Protein AF-A0A6V7V1K2-F1 (afdb_monomer_lite)

Foldseek 3Di:
DWDDDPDDDDTDDDDDDCVVPDDADLQKDFDDDVDPPPVCLQQFALQQLQPDDPTHGMDGLLRVLSSVLSVLQCVLVVHPPDHLDPNVDNDDPVCLVVSLVSSLVSLVVSVVVVVDPVCVLVSQSSQLSNRNDSLSHAGPVLVVCQCVLVAWHAGPVRDIDGSDPVDDHHPHHRDRDGSDPDDPPPPPPPPPPPDDDDDDDDDDD

Sequence (205 aa):
MFVKDNGEGNEHLKLIDFGSSMLLQGGKTYRFKSLALDSDIGYRSPEHKMNTGIRGYMFTTRTDIWALGVILFKLVSNDDNVKLFDEEFIPSEGNKDILQQEIMEKVDEKEKELKNKKMEPLFNVIRLCLYFDPNDRPSAENLIAFMKNECTMKLPNGKQISFNPEIAPPKDECNVSRVTREPAVLKTRRLFIQSKSKLSPRTTI

Secondary structure (DSSP, 8-state):
-EE--SSSS-PEE-----TT----BTTEEEE--SS--GGGGGG--THHHHS-TTS-EEEEHHHHHHHHHHHHHHHHHT-TT--SS-TT----TTTHHHHHHHHHHHHHHHHHHHT-GGGHHHHHHHHHHT-SSTTTSPPHHHHHHHHTTSSBEE-TTS-EE-S-TTSPPPSSBP-------------------------------

Organism: Meloidogyne enterolobii (NCBI:txid390850)

Radius of gyration: 22.61 Å; chains: 1; bounding box: 51×38×88 Å

pLDDT: mean 76.96, std 19.23, range [35.97, 97.38]

InterPro domains:
  IPR000719 Protein kinase domain [PF00069] (10-144)
  IPR000719 Protein kinase domain [PS50011] (1-147)
  IPR011009 Protein kinase-like domain superfamily [SSF56112] (10-158)

Structure (mmCIF, N/CA/C/O backbone):
data_AF-A0A6V7V1K2-F1
#
_entry.id   AF-A0A6V7V1K2-F1
#
loop_
_atom_site.group_PDB
_atom_site.id
_atom_site.type_symbol
_atom_site.label_atom_id
_atom_site.label_alt_id
_atom_site.label_comp_id
_atom_site.label_asym_id
_atom_site.label_entity_id
_atom_site.label_seq_id
_atom_site.pdbx_PDB_ins_code
_atom_site.Cartn_x
_atom_site.Cartn_y
_atom_site.Cartn_z
_atom_site.occupancy
_atom_site.B_iso_or_equiv
_atom_site.auth_seq_id
_atom_site.auth_comp_id
_atom_site.auth_asym_id
_atom_site.auth_atom_id
_atom_site.pdbx_PDB_model_num
ATOM 1 N N . MET A 1 1 ? -9.370 11.854 -12.367 1.00 45.62 1 MET A N 1
ATOM 2 C CA . MET A 1 1 ? -10.558 12.645 -12.760 1.00 45.62 1 MET A CA 1
ATOM 3 C C . MET A 1 1 ? -11.757 12.040 -12.054 1.00 45.62 1 MET A C 1
ATOM 5 O O . MET A 1 1 ? -12.052 10.875 -12.286 1.00 45.62 1 MET A O 1
ATOM 9 N N . PHE A 1 2 ? -12.385 12.786 -11.148 1.00 52.09 2 PHE A N 1
ATOM 10 C CA . PHE A 1 2 ? -13.647 12.372 -10.535 1.00 52.09 2 PHE A CA 1
ATOM 11 C C . PHE A 1 2 ? -14.754 12.581 -11.564 1.00 52.09 2 PHE A C 1
ATOM 13 O O . PHE A 1 2 ? -14.870 13.674 -12.120 1.00 52.09 2 PHE A O 1
ATOM 20 N N . VAL A 1 3 ? -15.530 11.541 -11.860 1.00 50.25 3 VAL A N 1
ATOM 21 C CA . VAL A 1 3 ? -16.739 11.709 -12.669 1.00 50.25 3 VAL A CA 1
ATOM 22 C C . VAL A 1 3 ? -17.877 11.915 -11.690 1.00 50.25 3 VAL A C 1
ATOM 24 O O . VAL A 1 3 ? -18.309 10.973 -11.030 1.00 50.25 3 VAL A O 1
ATOM 27 N N . LYS A 1 4 ? -18.312 13.167 -11.564 1.00 47.12 4 LYS A N 1
ATOM 28 C CA . LYS A 1 4 ? -19.514 13.503 -10.813 1.00 47.12 4 LYS A CA 1
ATOM 29 C C . LYS A 1 4 ? -20.715 13.098 -11.659 1.00 47.12 4 LYS A C 1
ATOM 31 O O . LYS A 1 4 ? -20.870 13.612 -12.766 1.00 47.12 4 LYS A O 1
ATOM 36 N N . ASP A 1 5 ? -21.505 12.151 -11.169 1.00 57.69 5 ASP A N 1
ATOM 37 C CA . ASP A 1 5 ? -22.779 11.817 -11.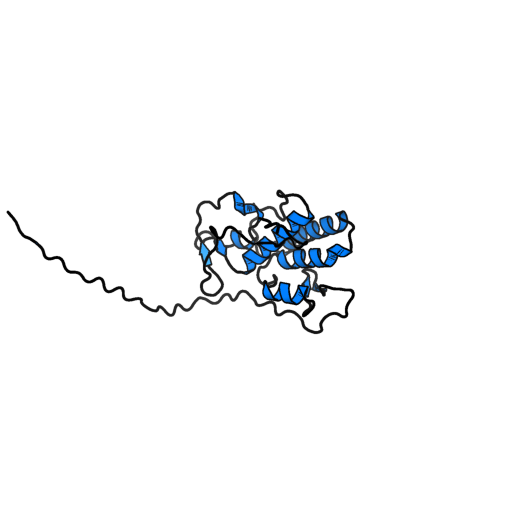797 1.00 57.69 5 ASP A CA 1
ATOM 38 C C . ASP A 1 5 ? -23.834 12.850 -11.369 1.00 57.69 5 ASP A C 1
ATOM 40 O O . ASP A 1 5 ? -23.859 13.291 -10.217 1.00 57.69 5 ASP A O 1
ATOM 44 N N . ASN A 1 6 ? -24.670 13.298 -12.305 1.00 56.03 6 ASN A N 1
ATOM 45 C CA . ASN A 1 6 ? -25.590 14.429 -12.107 1.00 56.03 6 ASN A CA 1
ATOM 46 C C . ASN A 1 6 ? -26.955 14.010 -11.521 1.00 56.03 6 ASN A C 1
ATOM 48 O O . ASN A 1 6 ? -27.948 14.715 -11.690 1.00 56.03 6 ASN A O 1
ATOM 52 N N . GLY A 1 7 ? -27.014 12.891 -10.801 1.00 54.69 7 GLY A N 1
ATOM 53 C CA . GLY A 1 7 ? -28.210 12.422 -10.106 1.00 54.69 7 GLY A CA 1
ATOM 54 C C . GLY A 1 7 ? -27.835 11.420 -9.017 1.00 54.69 7 GLY A C 1
ATOM 55 O O . GLY A 1 7 ? -27.086 10.492 -9.279 1.00 54.69 7 GLY A O 1
ATOM 56 N N . GLU A 1 8 ? -28.317 11.658 -7.796 1.00 55.81 8 GLU A N 1
ATOM 57 C CA . GLU A 1 8 ? -28.190 10.785 -6.614 1.00 55.81 8 GLU A CA 1
ATOM 58 C C . GLU A 1 8 ? -26.779 10.230 -6.307 1.00 55.81 8 GLU A C 1
ATOM 60 O O . GLU A 1 8 ? -26.463 9.059 -6.484 1.00 55.81 8 GLU A O 1
ATOM 65 N N . GLY A 1 9 ? -25.943 11.084 -5.709 1.00 54.59 9 GLY A N 1
ATOM 66 C CA . GLY A 1 9 ? -25.203 10.722 -4.491 1.00 54.59 9 GLY A CA 1
ATOM 67 C C . GLY A 1 9 ? -24.065 9.696 -4.544 1.00 54.59 9 GLY A C 1
ATOM 68 O O . GLY A 1 9 ? -23.552 9.387 -3.475 1.00 54.59 9 GLY A O 1
ATOM 69 N N . ASN A 1 10 ? -23.624 9.199 -5.703 1.00 58.03 10 ASN A N 1
ATOM 70 C CA . ASN A 1 10 ? -22.474 8.288 -5.771 1.00 58.03 10 ASN A CA 1
ATOM 71 C C . ASN A 1 10 ? -21.353 8.849 -6.654 1.00 58.03 10 ASN A C 1
ATOM 73 O O . ASN A 1 10 ? -21.399 8.804 -7.883 1.00 58.03 10 ASN A O 1
ATOM 77 N N . GLU A 1 11 ? -20.308 9.377 -6.017 1.00 71.44 11 GLU A N 1
ATOM 78 C CA . GLU A 1 11 ? -19.085 9.778 -6.708 1.00 71.44 11 GLU A CA 1
ATOM 79 C C . GLU A 1 11 ? -18.276 8.531 -7.083 1.00 71.44 11 GLU A C 1
ATOM 81 O O . GLU A 1 11 ? -17.811 7.779 -6.225 1.00 71.44 11 GLU A O 1
ATOM 86 N N . HIS A 1 12 ? -18.096 8.301 -8.385 1.00 79.69 12 HIS A N 1
ATOM 87 C CA . HIS A 1 12 ? -17.337 7.161 -8.887 1.00 79.69 12 HIS A CA 1
ATOM 88 C C . HIS A 1 12 ? -15.904 7.566 -9.247 1.00 79.69 12 HIS A C 1
ATOM 90 O O . HIS A 1 12 ? -15.660 8.401 -10.126 1.00 79.69 12 HIS A O 1
ATOM 96 N N . LEU A 1 13 ? -14.939 6.908 -8.604 1.00 84.44 13 LEU A N 1
ATOM 97 C CA . LEU A 1 13 ? -13.528 7.001 -8.962 1.00 84.44 13 LEU A CA 1
ATOM 98 C C . LEU A 1 13 ? -13.252 6.213 -10.246 1.00 84.44 13 LEU A C 1
ATOM 100 O O . LEU A 1 13 ? -13.560 5.025 -10.340 1.00 84.44 13 LEU A O 1
ATOM 104 N N . LYS A 1 14 ? -12.638 6.873 -11.233 1.00 86.00 14 LYS A N 1
ATOM 105 C CA . LYS A 1 14 ? -12.168 6.242 -12.472 1.00 86.00 14 LYS A CA 1
ATOM 106 C C . LYS A 1 14 ? -10.677 6.499 -12.645 1.00 86.00 14 LYS A C 1
ATOM 108 O O . LYS A 1 14 ? -10.238 7.652 -12.633 1.00 86.00 14 LYS A O 1
ATOM 113 N N . LEU A 1 15 ? -9.915 5.423 -12.828 1.00 88.50 15 LEU A N 1
ATOM 114 C CA . LEU A 1 15 ? -8.516 5.519 -13.226 1.00 88.50 15 LEU A CA 1
ATOM 115 C C . LEU A 1 15 ? -8.454 5.946 -14.696 1.00 88.50 15 LEU A C 1
ATOM 117 O O . LEU A 1 15 ? -9.156 5.392 -15.544 1.00 88.50 15 LEU A O 1
ATOM 121 N N . ILE A 1 16 ? -7.645 6.960 -14.974 1.00 86.88 16 ILE A N 1
ATOM 122 C CA . ILE A 1 16 ? -7.444 7.526 -16.308 1.00 86.88 16 ILE A CA 1
ATOM 123 C C . ILE A 1 16 ? -5.943 7.626 -16.588 1.00 86.88 16 ILE A C 1
ATOM 125 O O . ILE A 1 16 ? -5.145 7.448 -15.674 1.00 86.88 16 ILE A O 1
ATOM 129 N N . ASP A 1 17 ? -5.593 7.953 -17.831 1.00 84.38 17 ASP A N 1
ATOM 130 C CA . ASP A 1 17 ? -4.216 8.079 -18.323 1.00 84.38 17 ASP A CA 1
ATOM 131 C C . ASP A 1 17 ? -3.412 6.767 -18.317 1.00 84.38 17 ASP A C 1
ATOM 133 O O . ASP A 1 17 ? -2.617 6.460 -17.433 1.00 84.38 17 ASP A O 1
ATOM 137 N N . PHE A 1 18 ? -3.605 5.994 -19.384 1.00 86.06 18 PHE A N 1
ATOM 138 C CA . PHE A 1 18 ? -2.859 4.765 -19.647 1.00 86.06 18 PHE A CA 1
ATOM 139 C C . PHE A 1 18 ? -1.620 5.008 -20.533 1.00 86.06 18 PHE A C 1
ATOM 141 O O . PHE A 1 18 ? -1.048 4.055 -21.064 1.00 86.06 18 PHE A O 1
ATOM 148 N N . GLY A 1 19 ? -1.180 6.263 -20.718 1.00 84.56 19 GLY A N 1
ATOM 149 C CA . GLY A 1 19 ? -0.047 6.606 -21.593 1.00 84.56 19 GLY A CA 1
ATOM 150 C C . GLY A 1 19 ? 1.292 6.011 -21.138 1.00 84.56 19 GLY A C 1
ATOM 151 O O . GLY A 1 19 ? 2.187 5.763 -21.953 1.00 84.56 19 GLY A O 1
ATOM 152 N N . SER A 1 20 ? 1.410 5.720 -19.840 1.00 79.31 20 SER A N 1
ATOM 153 C CA . SER A 1 20 ? 2.570 5.057 -19.230 1.00 79.31 20 SER A CA 1
ATOM 154 C C . SER A 1 20 ? 2.368 3.556 -18.978 1.00 79.31 20 SER A C 1
ATOM 156 O O . SER A 1 20 ? 3.315 2.889 -18.556 1.00 79.31 20 SER A O 1
ATOM 158 N N . SER A 1 21 ? 1.185 2.997 -19.254 1.00 85.69 21 SER A N 1
ATOM 159 C CA . SER A 1 21 ? 0.889 1.580 -19.019 1.00 85.69 21 SER A CA 1
ATOM 160 C C . SER A 1 21 ? 1.721 0.656 -19.909 1.00 85.69 21 SER A C 1
ATOM 162 O O . SER A 1 21 ? 2.142 1.013 -21.012 1.00 85.69 21 SER A O 1
ATOM 164 N N . MET A 1 22 ? 1.977 -0.561 -19.425 1.00 82.81 22 MET A N 1
ATOM 165 C CA . MET A 1 22 ? 2.800 -1.544 -20.128 1.00 82.81 22 MET A CA 1
ATOM 166 C C . MET A 1 22 ? 2.234 -2.950 -20.007 1.00 82.81 22 MET A C 1
ATOM 168 O O . MET A 1 22 ? 1.691 -3.331 -18.974 1.00 82.81 22 MET A O 1
ATOM 172 N N . LEU A 1 23 ? 2.436 -3.750 -21.054 1.00 87.12 23 LEU A N 1
ATOM 173 C CA . LEU A 1 23 ? 2.161 -5.178 -21.000 1.00 87.12 23 LEU A CA 1
ATOM 174 C C . LEU A 1 23 ? 3.282 -5.893 -20.233 1.00 87.12 23 LEU A C 1
ATOM 176 O O . LEU A 1 23 ? 4.464 -5.744 -20.558 1.00 87.12 23 LEU A O 1
ATOM 180 N N . LEU A 1 24 ? 2.909 -6.687 -19.230 1.00 86.00 24 LEU A N 1
ATOM 181 C CA . LEU A 1 24 ? 3.841 -7.537 -18.492 1.00 86.00 24 LEU A CA 1
ATOM 182 C C . LEU A 1 24 ? 4.042 -8.864 -19.233 1.00 86.00 24 LEU A C 1
ATOM 184 O O . LEU A 1 24 ? 3.074 -9.524 -19.606 1.00 86.00 24 LEU A O 1
ATOM 188 N N . GLN A 1 25 ? 5.294 -9.296 -19.395 1.00 81.25 25 GLN A N 1
ATOM 189 C CA . GLN A 1 25 ? 5.624 -10.600 -19.967 1.00 81.25 25 GLN A CA 1
ATOM 190 C C . GLN A 1 25 ? 6.159 -11.514 -18.860 1.00 81.25 25 GLN A C 1
ATOM 192 O O . GLN A 1 25 ? 7.249 -11.305 -18.336 1.00 81.25 25 GLN A O 1
ATOM 197 N N . GLY A 1 26 ? 5.379 -12.527 -18.472 1.00 80.00 26 GLY A N 1
ATOM 198 C CA . GLY A 1 26 ? 5.746 -13.404 -17.351 1.00 80.00 26 GLY A CA 1
ATOM 199 C C . GLY A 1 26 ? 5.763 -12.677 -15.999 1.00 80.00 26 GLY A C 1
ATOM 200 O O . GLY A 1 26 ? 6.650 -12.911 -15.184 1.00 80.00 26 GLY A O 1
ATOM 201 N N . GLY A 1 27 ? 4.822 -11.750 -15.785 1.00 82.06 27 GLY A N 1
ATOM 202 C CA . GLY A 1 27 ? 4.641 -11.037 -14.511 1.00 82.06 27 GLY A CA 1
ATOM 203 C C . GLY A 1 27 ? 5.546 -9.819 -14.291 1.00 82.06 27 GLY A C 1
ATOM 204 O O . GLY A 1 27 ? 5.410 -9.143 -13.273 1.00 82.06 27 GLY A O 1
ATOM 205 N N . LYS A 1 28 ? 6.441 -9.500 -15.233 1.00 82.56 28 LYS A N 1
ATOM 206 C CA . LYS A 1 28 ? 7.319 -8.322 -15.171 1.00 82.56 28 LYS A CA 1
ATOM 207 C C . LYS A 1 28 ? 7.629 -7.763 -16.556 1.00 82.56 28 LYS A C 1
ATOM 209 O O . LYS A 1 28 ? 7.482 -8.451 -17.562 1.00 82.56 28 LYS A O 1
ATOM 214 N N . THR A 1 29 ? 8.077 -6.517 -16.615 1.00 82.56 29 THR A N 1
ATOM 215 C CA . THR A 1 29 ? 8.649 -5.915 -17.826 1.00 82.56 29 THR A CA 1
ATOM 216 C C . THR A 1 29 ? 9.715 -4.891 -17.446 1.00 82.56 29 THR A C 1
ATOM 218 O O . THR A 1 29 ? 9.736 -4.412 -16.312 1.00 82.56 29 THR A O 1
ATOM 221 N N . TYR A 1 30 ? 10.615 -4.576 -18.374 1.00 78.94 30 TYR A N 1
ATOM 222 C CA . TYR A 1 30 ? 11.719 -3.647 -18.145 1.00 78.94 30 TYR A CA 1
ATOM 223 C C . TYR A 1 30 ? 11.678 -2.500 -19.150 1.00 78.94 30 TYR A C 1
ATOM 225 O O . TYR A 1 30 ? 11.422 -2.722 -20.334 1.00 78.94 30 TYR A O 1
ATOM 233 N N . ARG A 1 31 ? 11.969 -1.275 -18.698 1.00 73.19 31 ARG A N 1
ATOM 234 C CA . ARG A 1 31 ? 12.077 -0.104 -19.579 1.00 73.19 31 ARG A CA 1
ATOM 235 C C . ARG A 1 31 ? 13.351 0.683 -19.285 1.00 73.19 31 ARG A C 1
ATOM 237 O O . ARG A 1 31 ? 13.568 1.147 -18.168 1.00 73.19 31 ARG A O 1
ATOM 244 N N . PHE A 1 32 ? 14.147 0.916 -20.324 1.00 63.78 32 PHE A N 1
ATOM 245 C CA . PHE A 1 32 ? 15.195 1.934 -20.322 1.00 63.78 32 PHE A CA 1
ATOM 246 C C . PHE A 1 32 ? 14.554 3.252 -20.750 1.00 63.78 32 PHE A C 1
ATOM 248 O O . PHE A 1 32 ? 14.329 3.479 -21.935 1.00 63.78 32 PHE A O 1
ATOM 255 N N . LYS A 1 33 ? 14.176 4.107 -19.802 1.00 57.59 33 LYS A N 1
ATOM 256 C CA . LYS A 1 33 ? 13.781 5.486 -20.115 1.00 57.59 33 LYS A CA 1
ATOM 257 C C . LYS A 1 33 ? 14.930 6.371 -19.634 1.00 57.59 33 LYS A C 1
ATOM 259 O O . LYS A 1 33 ? 15.196 6.385 -18.438 1.00 57.59 33 LYS A O 1
ATOM 264 N N . SER A 1 34 ? 15.648 7.021 -20.559 1.00 47.50 34 SER A N 1
ATOM 265 C CA . SER A 1 34 ? 16.865 7.795 -20.243 1.00 47.50 34 SER A CA 1
ATOM 266 C C . SER A 1 34 ? 16.589 9.027 -19.384 1.00 47.50 34 SER A C 1
ATOM 268 O O . SER A 1 34 ? 17.468 9.470 -18.664 1.00 47.50 34 SER A O 1
ATOM 270 N N . LEU A 1 35 ? 15.366 9.538 -19.399 1.00 46.50 35 LEU A N 1
ATOM 271 C CA . LEU A 1 35 ? 14.840 10.424 -18.380 1.00 46.50 35 LEU A CA 1
ATOM 272 C C . LEU A 1 35 ? 13.442 9.907 -18.062 1.00 46.50 35 LEU A C 1
ATOM 274 O O . LEU A 1 35 ? 12.511 9.979 -18.869 1.00 46.50 35 LEU A O 1
ATOM 278 N N . ALA A 1 36 ? 13.307 9.321 -16.882 1.00 48.50 36 ALA A N 1
ATOM 279 C CA . ALA A 1 36 ? 12.075 9.436 -16.134 1.00 48.50 36 ALA A CA 1
ATOM 280 C C . ALA A 1 36 ? 11.612 10.899 -16.225 1.00 48.50 36 ALA A C 1
ATOM 282 O O . ALA A 1 36 ? 12.301 11.774 -15.722 1.00 48.50 36 ALA A O 1
ATOM 283 N N . LEU A 1 37 ? 10.496 11.170 -16.902 1.00 49.81 37 LEU A N 1
ATOM 284 C CA . LEU A 1 37 ? 9.867 12.484 -16.798 1.00 49.81 37 LEU A CA 1
ATOM 285 C C . LEU A 1 37 ? 9.627 12.744 -15.302 1.00 49.81 37 LEU A C 1
ATOM 287 O O . LEU A 1 37 ? 9.194 11.833 -14.582 1.00 49.81 37 LEU A O 1
ATOM 291 N N . ASP A 1 38 ? 9.970 13.948 -14.850 1.00 51.47 38 ASP A N 1
ATOM 292 C CA . ASP A 1 38 ? 9.960 14.358 -13.441 1.00 51.47 38 ASP A CA 1
ATOM 293 C C . ASP A 1 38 ? 8.587 14.199 -12.760 1.00 51.47 38 ASP A C 1
ATOM 295 O O . ASP A 1 38 ? 8.495 14.147 -11.537 1.00 51.47 38 ASP A O 1
ATOM 299 N N . SER A 1 39 ? 7.516 14.042 -13.547 1.00 53.84 39 SER A N 1
ATOM 300 C CA . SER A 1 39 ? 6.122 14.003 -13.094 1.00 53.84 39 SER A CA 1
ATOM 301 C C . SER A 1 39 ? 5.756 12.818 -12.197 1.00 53.84 39 SER A C 1
ATOM 303 O O . SER A 1 39 ? 4.900 12.960 -11.328 1.00 53.84 39 SER A O 1
ATOM 305 N N . ASP A 1 40 ? 6.391 11.657 -12.379 1.00 61.34 40 ASP A N 1
ATOM 306 C CA . ASP A 1 40 ? 5.961 10.417 -11.704 1.00 61.34 40 ASP A CA 1
ATOM 307 C C . ASP A 1 40 ? 6.900 10.013 -10.566 1.00 61.34 40 ASP A C 1
ATOM 309 O O . ASP A 1 40 ? 6.713 8.964 -9.950 1.00 61.34 40 ASP A O 1
ATOM 313 N N . ILE A 1 41 ? 7.950 10.803 -10.328 1.00 65.12 41 ILE A N 1
ATOM 314 C CA . ILE A 1 41 ? 9.043 10.468 -9.414 1.00 65.12 41 ILE A CA 1
ATOM 315 C C . ILE A 1 41 ? 8.499 10.086 -8.023 1.00 65.12 41 ILE A C 1
ATOM 317 O O . ILE A 1 41 ? 8.789 8.988 -7.549 1.00 65.12 41 ILE A O 1
ATOM 321 N N . GLY A 1 42 ? 7.587 10.896 -7.478 1.00 79.12 42 GLY A N 1
ATOM 322 C CA . GLY A 1 42 ? 7.025 10.699 -6.140 1.00 79.12 42 GLY A CA 1
ATOM 323 C C . GLY A 1 42 ? 6.096 9.494 -5.966 1.00 79.12 42 GLY A C 1
ATOM 324 O O . GLY A 1 42 ? 5.685 9.233 -4.842 1.00 79.12 42 GLY A O 1
ATOM 325 N N . TYR A 1 43 ? 5.743 8.764 -7.031 1.00 86.38 43 TYR A N 1
ATOM 326 C CA . TYR A 1 43 ? 4.868 7.579 -6.968 1.00 86.38 43 TYR A CA 1
ATOM 327 C C . TYR A 1 43 ? 5.618 6.262 -7.184 1.00 86.38 43 TYR A C 1
ATOM 329 O O . TYR A 1 43 ? 5.018 5.187 -7.131 1.00 86.38 43 TYR A O 1
ATOM 337 N N . ARG A 1 44 ? 6.927 6.315 -7.457 1.00 83.94 44 ARG A N 1
ATOM 338 C CA . ARG A 1 44 ? 7.706 5.121 -7.793 1.00 83.94 44 ARG A CA 1
ATOM 339 C C . ARG A 1 44 ? 8.075 4.326 -6.556 1.00 83.94 44 ARG A C 1
ATOM 341 O O . ARG A 1 44 ? 8.496 4.869 -5.540 1.00 83.94 44 ARG A O 1
ATOM 348 N N . SER A 1 45 ? 7.976 3.011 -6.697 1.00 87.81 45 SER A N 1
ATOM 349 C CA . SER A 1 45 ? 8.424 2.075 -5.677 1.00 87.81 45 SER A CA 1
ATOM 350 C C . SER A 1 45 ? 9.956 2.013 -5.553 1.00 87.81 45 SER A C 1
ATOM 352 O O . SER A 1 45 ? 10.654 2.246 -6.549 1.00 87.81 45 SER A O 1
ATOM 354 N N . PRO A 1 46 ? 10.500 1.669 -4.370 1.00 85.06 46 PRO A N 1
ATOM 355 C CA . PRO A 1 46 ? 11.944 1.665 -4.117 1.00 85.06 46 PRO A CA 1
ATOM 356 C C . PRO A 1 46 ? 12.751 0.736 -5.037 1.00 85.06 46 PRO A C 1
ATOM 358 O O . PRO A 1 46 ? 13.865 1.064 -5.452 1.00 85.06 46 PRO A O 1
ATOM 361 N N . GLU A 1 47 ? 12.189 -0.410 -5.429 1.00 80.25 47 GLU A N 1
ATOM 362 C CA . GLU A 1 47 ? 12.854 -1.387 -6.296 1.00 80.25 47 GLU A CA 1
ATOM 363 C C . GLU A 1 47 ? 13.078 -0.892 -7.733 1.00 80.25 47 GLU A C 1
ATOM 365 O O . GLU A 1 47 ? 13.909 -1.455 -8.450 1.00 80.25 47 GLU A O 1
ATOM 370 N N . HIS A 1 48 ? 12.408 0.189 -8.154 1.00 74.06 48 HIS A N 1
ATOM 371 C CA . HIS A 1 48 ? 12.709 0.834 -9.429 1.00 74.06 48 HIS A CA 1
ATOM 372 C C . HIS A 1 48 ? 14.163 1.321 -9.483 1.00 74.06 48 HIS A C 1
ATOM 374 O O . HIS A 1 48 ? 14.790 1.217 -10.534 1.00 74.06 48 HIS A O 1
ATOM 380 N N . LYS A 1 49 ? 14.736 1.804 -8.372 1.00 63.06 49 LYS A N 1
ATOM 381 C CA . LYS A 1 49 ? 16.129 2.290 -8.348 1.00 63.06 49 LYS A CA 1
ATOM 382 C C . LYS A 1 49 ? 17.157 1.166 -8.205 1.00 63.06 49 LYS A C 1
ATOM 384 O O . LYS A 1 49 ? 18.296 1.327 -8.629 1.00 63.06 49 LYS A O 1
ATOM 389 N N . MET A 1 50 ? 16.750 0.015 -7.667 1.00 57.41 50 MET A N 1
ATOM 390 C CA . MET A 1 50 ? 17.647 -1.119 -7.416 1.00 57.41 50 MET A CA 1
ATOM 391 C C . MET A 1 50 ? 18.121 -1.841 -8.686 1.00 57.41 50 MET A C 1
ATOM 393 O O . MET A 1 50 ? 19.135 -2.537 -8.641 1.00 57.41 50 MET A O 1
ATOM 397 N N . ASN A 1 51 ? 17.421 -1.714 -9.822 1.00 52.97 51 ASN A N 1
ATOM 398 C CA . ASN A 1 51 ? 17.810 -2.411 -11.054 1.00 52.97 51 ASN A CA 1
ATOM 399 C C . ASN A 1 51 ? 18.778 -1.574 -11.903 1.00 52.97 51 ASN A C 1
ATOM 401 O O . ASN A 1 51 ? 18.432 -0.873 -12.852 1.00 52.97 51 ASN A O 1
ATOM 405 N N . THR A 1 52 ? 20.024 -1.680 -11.465 1.00 47.69 52 THR A N 1
ATOM 406 C CA . THR A 1 52 ? 21.287 -1.238 -12.045 1.00 47.69 52 THR A CA 1
ATOM 407 C C . THR A 1 52 ? 21.353 -1.258 -13.580 1.00 47.69 52 THR A C 1
ATOM 409 O O . THR A 1 52 ? 21.110 -2.280 -14.218 1.00 47.69 52 THR A O 1
ATOM 412 N N . GLY A 1 53 ? 21.737 -0.108 -14.154 1.00 52.19 53 GLY A N 1
ATOM 413 C CA . GLY A 1 53 ? 22.564 0.145 -15.356 1.00 52.19 53 GLY A CA 1
ATOM 414 C C . GLY A 1 53 ? 22.375 -0.631 -16.673 1.00 52.19 53 GLY A C 1
ATOM 415 O O . GLY A 1 53 ? 22.507 -0.037 -17.735 1.00 52.19 53 GLY A O 1
ATOM 416 N N . ILE A 1 54 ? 22.095 -1.935 -16.646 1.00 50.84 54 ILE A N 1
ATOM 417 C CA . ILE A 1 54 ? 22.122 -2.842 -17.804 1.00 50.84 54 ILE A CA 1
ATOM 418 C C . ILE A 1 54 ? 20.733 -3.401 -18.137 1.00 50.84 54 ILE A C 1
ATOM 420 O O . ILE A 1 54 ? 20.558 -3.926 -19.229 1.00 50.84 54 ILE A O 1
ATOM 424 N N . ARG A 1 55 ? 19.731 -3.312 -17.243 1.00 55.12 55 ARG A N 1
ATOM 425 C CA . ARG A 1 55 ? 18.368 -3.847 -17.488 1.00 55.12 55 ARG A CA 1
ATOM 426 C C . ARG A 1 55 ? 17.246 -2.807 -17.482 1.00 55.12 55 ARG A C 1
ATOM 428 O O . ARG A 1 55 ? 16.159 -3.117 -17.958 1.00 55.12 55 ARG A O 1
ATOM 435 N N . GLY A 1 56 ? 17.503 -1.587 -17.010 1.00 66.81 5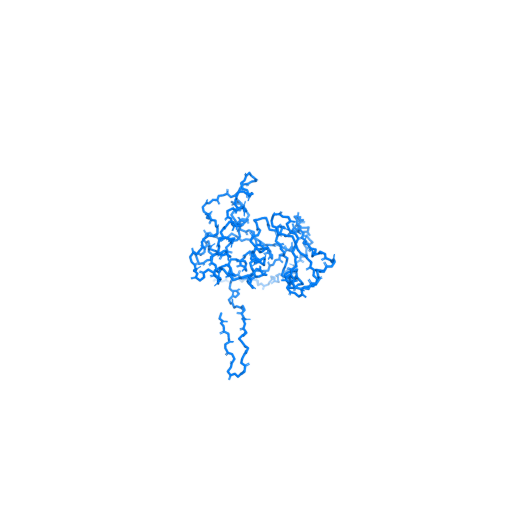6 GLY A N 1
ATOM 436 C CA . GLY A 1 56 ? 16.480 -0.548 -16.878 1.00 66.81 56 GLY A CA 1
ATOM 437 C C . GLY A 1 56 ? 15.514 -0.812 -15.718 1.00 66.81 56 GLY A C 1
ATOM 438 O O . GLY A 1 56 ? 15.662 -1.772 -14.964 1.00 66.81 56 GLY A O 1
ATOM 439 N N . TYR A 1 57 ? 14.507 0.046 -15.579 1.00 73.31 57 TYR A N 1
ATOM 440 C CA . TYR A 1 57 ? 13.531 0.003 -14.489 1.00 73.31 57 TYR A CA 1
ATOM 441 C C . TYR A 1 57 ? 12.630 -1.235 -14.593 1.00 73.31 57 TYR A C 1
ATOM 443 O O . TYR A 1 57 ? 12.076 -1.494 -15.664 1.00 73.31 57 TYR A O 1
ATOM 451 N N . MET A 1 58 ? 12.474 -1.987 -13.495 1.00 78.62 58 MET A N 1
ATOM 452 C CA . MET A 1 58 ? 11.608 -3.172 -13.429 1.00 78.62 58 MET A CA 1
ATOM 453 C C . MET A 1 58 ? 10.200 -2.793 -12.978 1.00 78.62 58 MET A C 1
ATOM 455 O O . MET A 1 58 ? 10.027 -2.294 -11.873 1.00 78.62 58 MET A O 1
ATOM 459 N N . PHE A 1 59 ? 9.205 -3.124 -13.794 1.00 83.56 59 PHE A N 1
ATOM 460 C CA . PHE A 1 59 ? 7.794 -2.905 -13.496 1.00 83.56 59 PHE A CA 1
ATOM 461 C C . PHE A 1 59 ? 7.082 -4.239 -13.292 1.00 83.56 59 PHE A C 1
ATOM 463 O O . PHE A 1 59 ? 7.327 -5.209 -14.019 1.00 83.56 59 PHE A O 1
ATOM 470 N N . THR A 1 60 ? 6.199 -4.285 -12.298 1.00 89.50 60 THR A N 1
ATOM 471 C CA . THR A 1 60 ? 5.383 -5.454 -11.939 1.00 89.50 60 THR A CA 1
ATOM 472 C C . THR A 1 60 ? 4.034 -4.973 -11.418 1.00 89.50 60 THR A C 1
ATOM 474 O O . THR A 1 60 ? 3.880 -3.803 -11.105 1.00 89.50 60 THR A O 1
ATOM 477 N N . THR A 1 61 ? 3.069 -5.860 -11.199 1.00 92.06 61 THR A N 1
ATOM 478 C CA . THR A 1 61 ? 1.823 -5.454 -10.521 1.00 92.06 61 THR A CA 1
ATOM 479 C C . THR A 1 61 ? 2.066 -4.897 -9.108 1.00 92.06 61 THR A C 1
ATOM 481 O O . THR A 1 61 ? 1.269 -4.114 -8.605 1.00 92.06 61 THR A O 1
ATOM 484 N N . ARG A 1 62 ? 3.194 -5.235 -8.462 1.00 92.88 62 ARG A N 1
ATOM 485 C CA . ARG A 1 62 ? 3.567 -4.729 -7.127 1.00 92.88 62 ARG A CA 1
ATOM 486 C C . ARG A 1 62 ? 4.039 -3.279 -7.137 1.00 92.88 62 ARG A C 1
ATOM 488 O O . ARG A 1 62 ? 3.984 -2.629 -6.093 1.00 92.88 62 ARG A O 1
ATOM 495 N N . THR A 1 63 ? 4.496 -2.771 -8.284 1.00 90.62 63 THR A N 1
ATOM 496 C CA . THR A 1 63 ? 4.840 -1.349 -8.417 1.00 90.62 63 THR A CA 1
ATOM 497 C C . THR A 1 63 ? 3.581 -0.484 -8.410 1.00 90.62 63 THR A C 1
ATOM 499 O O . THR A 1 63 ? 3.595 0.600 -7.835 1.00 90.62 63 THR A O 1
ATOM 502 N N . ASP A 1 64 ? 2.473 -0.996 -8.955 1.00 92.88 64 ASP A N 1
ATOM 503 C CA . ASP A 1 64 ? 1.178 -0.303 -8.951 1.00 92.88 64 ASP A CA 1
ATOM 504 C C . ASP A 1 64 ? 0.554 -0.277 -7.547 1.00 92.88 64 ASP A C 1
ATOM 506 O O . ASP A 1 64 ? -0.018 0.732 -7.139 1.00 92.88 64 ASP A O 1
ATOM 510 N N . ILE A 1 65 ? 0.721 -1.353 -6.766 1.00 96.19 65 ILE A N 1
ATOM 511 C CA . ILE A 1 65 ? 0.274 -1.409 -5.362 1.00 96.19 65 ILE A CA 1
ATOM 512 C C . ILE A 1 65 ? 1.007 -0.380 -4.500 1.00 96.19 65 ILE A C 1
ATOM 514 O O . ILE A 1 65 ? 0.384 0.298 -3.685 1.00 96.19 65 ILE A O 1
ATOM 518 N N . TRP A 1 66 ? 2.312 -0.209 -4.711 1.00 94.56 66 TRP A N 1
ATOM 519 C CA . TRP A 1 66 ? 3.053 0.864 -4.056 1.00 94.56 66 TRP A CA 1
ATOM 520 C C . TRP A 1 66 ? 2.490 2.240 -4.425 1.00 94.56 66 TRP A C 1
ATOM 522 O O . TRP A 1 66 ? 2.189 3.035 -3.537 1.00 94.56 66 TRP A O 1
ATOM 532 N N . ALA A 1 67 ? 2.302 2.511 -5.723 1.00 93.06 67 ALA A N 1
ATOM 533 C CA . ALA A 1 67 ? 1.766 3.787 -6.192 1.00 93.06 67 ALA A CA 1
ATOM 534 C C . ALA A 1 67 ? 0.376 4.075 -5.597 1.00 93.06 67 ALA A C 1
ATOM 536 O O . ALA A 1 67 ? 0.117 5.201 -5.173 1.00 93.06 67 ALA A O 1
ATOM 537 N N . LEU A 1 68 ? -0.485 3.056 -5.476 1.00 95.69 68 LEU A N 1
ATOM 538 C CA . LEU A 1 68 ? -1.754 3.149 -4.750 1.00 95.69 68 LEU A CA 1
ATOM 539 C C . LEU A 1 68 ? -1.538 3.580 -3.291 1.00 95.69 68 LEU A C 1
ATOM 541 O O . LEU A 1 68 ? -2.211 4.496 -2.829 1.00 95.69 68 LEU A O 1
ATOM 545 N N . GLY A 1 69 ? -0.590 2.964 -2.579 1.00 96.19 69 GLY A N 1
ATOM 546 C CA . GLY A 1 69 ? -0.233 3.344 -1.208 1.00 96.19 69 GLY A CA 1
ATOM 547 C C . GLY A 1 69 ? 0.197 4.805 -1.083 1.00 96.19 69 GLY A C 1
ATOM 548 O O . GLY A 1 69 ? -0.286 5.508 -0.197 1.00 96.19 69 GLY A O 1
ATOM 549 N N . VAL A 1 70 ? 1.036 5.289 -2.007 1.00 94.31 70 VAL A N 1
ATOM 550 C CA . VAL A 1 70 ? 1.443 6.703 -2.061 1.00 94.31 70 VAL A CA 1
ATOM 551 C C . VAL A 1 70 ? 0.236 7.610 -2.277 1.00 94.31 70 VAL A C 1
ATOM 553 O O . VAL A 1 70 ? 0.081 8.594 -1.560 1.00 94.31 70 VAL A O 1
ATOM 556 N N . ILE A 1 71 ? -0.627 7.292 -3.247 1.00 93.31 71 ILE A N 1
ATOM 557 C CA . ILE A 1 71 ? -1.820 8.092 -3.558 1.00 93.31 71 ILE A CA 1
ATOM 558 C C . ILE A 1 71 ? -2.733 8.180 -2.333 1.00 93.31 71 ILE A C 1
ATOM 560 O O . ILE A 1 71 ? -3.130 9.276 -1.945 1.00 93.31 71 ILE A O 1
ATOM 564 N N . LEU A 1 72 ? -3.029 7.047 -1.689 1.00 95.25 72 LEU A N 1
ATOM 565 C CA . LEU A 1 72 ? -3.847 7.014 -0.476 1.00 95.25 72 LEU A CA 1
ATOM 566 C C . LEU A 1 72 ? -3.216 7.839 0.650 1.00 95.25 72 LEU A C 1
ATOM 568 O O . LEU A 1 72 ? -3.919 8.595 1.319 1.00 95.25 72 LEU A O 1
ATOM 572 N N . PHE A 1 73 ? -1.897 7.744 0.828 1.00 95.56 73 PHE A N 1
ATOM 573 C CA . PHE A 1 73 ? -1.189 8.516 1.842 1.00 95.56 73 PHE A CA 1
ATOM 574 C C . PHE A 1 73 ? -1.226 10.027 1.576 1.00 95.56 73 PHE A C 1
ATOM 576 O O . PHE A 1 73 ? -1.461 10.808 2.499 1.00 95.56 73 PHE A O 1
ATOM 583 N N . LYS A 1 74 ? -1.058 10.453 0.320 1.00 93.19 74 LYS A N 1
ATOM 584 C CA . LYS A 1 74 ? -1.184 11.865 -0.072 1.00 93.19 74 LYS A CA 1
ATOM 585 C C . LYS A 1 74 ? -2.593 12.396 0.162 1.00 93.19 74 LYS A C 1
ATOM 587 O O . LYS A 1 74 ? -2.739 13.486 0.706 1.00 93.19 74 LYS A O 1
ATOM 592 N N . LEU A 1 75 ? -3.623 11.606 -0.158 1.00 93.06 75 LEU A N 1
ATOM 593 C CA . LEU A 1 75 ? -5.021 11.978 0.082 1.00 93.06 75 LEU A CA 1
ATOM 594 C C . LEU A 1 75 ? -5.307 12.225 1.568 1.00 93.06 75 LEU A C 1
ATOM 596 O O . LEU A 1 75 ? -5.944 13.220 1.902 1.00 93.06 75 LEU A O 1
ATOM 600 N N . VAL A 1 76 ? -4.820 11.361 2.467 1.00 94.25 76 VAL A N 1
ATOM 601 C CA . VAL A 1 76 ? -5.012 11.563 3.918 1.00 94.25 76 VAL A CA 1
ATOM 602 C C . VAL A 1 76 ? -4.092 12.638 4.499 1.00 94.25 76 VAL A C 1
ATOM 604 O O . VAL A 1 76 ? -4.416 13.224 5.528 1.00 94.25 76 VAL A O 1
ATOM 607 N N . SER A 1 77 ? -2.958 12.911 3.850 1.00 89.94 77 SER A N 1
ATOM 608 C CA . SER A 1 77 ? -2.031 13.976 4.248 1.00 89.94 77 SER A CA 1
ATOM 609 C C . SER A 1 77 ? -2.462 15.355 3.756 1.00 89.94 77 SER A C 1
ATOM 611 O O . SER A 1 77 ? -2.034 16.349 4.337 1.00 89.94 77 SER A O 1
ATOM 613 N N . ASN A 1 78 ? -3.296 15.405 2.711 1.00 88.06 78 ASN A N 1
ATOM 614 C CA . ASN A 1 78 ? -3.645 16.612 1.968 1.00 88.06 78 ASN A CA 1
ATOM 615 C C . ASN A 1 78 ? -2.400 17.402 1.512 1.00 88.06 78 ASN A C 1
ATOM 617 O O . ASN A 1 78 ? -2.375 18.631 1.560 1.00 88.06 78 ASN A O 1
ATOM 621 N N . ASP A 1 79 ? -1.350 16.680 1.115 1.00 83.69 79 ASP A N 1
ATOM 622 C CA . ASP A 1 79 ? -0.081 17.250 0.667 1.00 83.69 79 ASP A CA 1
ATOM 623 C C . ASP A 1 79 ? 0.491 16.417 -0.490 1.00 83.69 79 ASP A C 1
ATOM 625 O O . ASP A 1 79 ? 0.866 15.249 -0.346 1.00 83.69 79 ASP A O 1
ATOM 629 N N . ASP A 1 80 ? 0.547 17.044 -1.663 1.00 78.75 80 ASP A N 1
ATOM 630 C CA . ASP A 1 80 ? 1.042 16.430 -2.891 1.00 78.75 80 ASP A CA 1
ATOM 631 C C . ASP A 1 80 ? 2.571 16.295 -2.922 1.00 78.75 80 ASP A C 1
ATOM 633 O O . ASP A 1 80 ? 3.100 15.519 -3.726 1.00 78.75 80 ASP A O 1
ATOM 637 N N . ASN A 1 81 ? 3.285 16.999 -2.039 1.00 80.25 81 ASN A N 1
ATOM 638 C CA . ASN A 1 81 ? 4.746 17.027 -1.975 1.00 80.25 81 ASN A CA 1
ATOM 639 C C . ASN A 1 81 ? 5.326 16.059 -0.938 1.00 80.25 81 ASN A C 1
ATOM 641 O O . ASN A 1 81 ? 6.550 15.992 -0.790 1.00 80.25 81 ASN A O 1
ATOM 645 N N . VAL A 1 82 ? 4.483 15.294 -0.237 1.00 81.56 82 VAL A N 1
ATOM 646 C CA . VAL A 1 82 ? 4.944 14.330 0.766 1.00 81.56 82 VAL A CA 1
ATOM 647 C C . VAL A 1 82 ? 5.893 13.316 0.139 1.00 81.56 82 VAL A C 1
ATOM 649 O O . VAL A 1 82 ? 5.539 12.591 -0.794 1.00 81.56 82 VAL A O 1
ATOM 652 N N . LYS A 1 83 ? 7.097 13.232 0.710 1.00 82.75 83 LYS A N 1
ATOM 653 C CA . LYS A 1 83 ? 8.106 12.228 0.368 1.00 82.75 83 LYS A CA 1
ATOM 654 C C . LYS A 1 83 ? 8.150 11.160 1.450 1.00 82.75 83 LYS A C 1
ATOM 656 O O . LYS A 1 83 ? 8.441 11.452 2.612 1.00 82.75 83 LYS A O 1
ATOM 661 N N . LEU A 1 84 ? 7.894 9.911 1.070 1.00 85.19 84 LEU A N 1
ATOM 662 C CA . LEU A 1 84 ? 7.937 8.776 1.997 1.00 85.19 84 LEU A CA 1
ATOM 663 C C . LEU A 1 84 ? 9.365 8.421 2.414 1.00 85.19 84 LEU A C 1
ATOM 665 O O . LEU A 1 84 ? 9.606 8.138 3.579 1.00 85.19 84 LEU A O 1
ATOM 669 N N . PHE A 1 85 ? 10.323 8.535 1.505 1.00 79.69 85 PHE A N 1
ATOM 670 C CA . PHE A 1 85 ? 11.740 8.291 1.757 1.00 79.69 85 PHE A CA 1
ATOM 671 C C . PHE A 1 85 ? 12.571 9.232 0.881 1.00 79.69 85 PHE A C 1
ATOM 673 O O . PHE A 1 85 ? 12.036 9.840 -0.053 1.00 79.69 85 PHE A O 1
ATOM 680 N N . ASP A 1 86 ? 13.855 9.388 1.200 1.00 75.75 86 ASP A N 1
ATOM 681 C CA . ASP A 1 86 ? 14.761 10.117 0.320 1.00 75.75 86 ASP A CA 1
ATOM 682 C C . ASP A 1 86 ? 14.985 9.299 -0.949 1.00 75.75 86 ASP A C 1
ATOM 684 O O . ASP A 1 86 ? 15.519 8.194 -0.931 1.00 75.75 86 ASP A O 1
ATOM 688 N N . GLU A 1 87 ? 14.544 9.834 -2.073 1.00 65.62 87 GLU A N 1
ATOM 689 C CA . GLU A 1 87 ? 14.675 9.153 -3.342 1.00 65.62 87 GLU A CA 1
ATOM 690 C C . GLU A 1 87 ? 16.136 9.076 -3.794 1.00 65.62 87 GLU A C 1
ATOM 692 O O . GLU A 1 87 ? 16.480 8.149 -4.524 1.00 65.62 87 GLU A O 1
ATOM 697 N N . GLU A 1 88 ? 17.013 10.001 -3.401 1.00 66.38 88 GLU A N 1
ATOM 698 C CA . GLU A 1 88 ? 18.447 9.917 -3.723 1.00 66.38 88 GLU A CA 1
ATOM 699 C C . GLU A 1 88 ? 19.118 8.715 -3.050 1.00 66.38 88 GLU A C 1
ATOM 701 O O . GLU A 1 88 ? 20.169 8.243 -3.492 1.00 66.38 88 GLU A O 1
ATOM 706 N N . PHE A 1 89 ? 18.466 8.159 -2.032 1.00 67.94 89 PHE A N 1
ATOM 707 C CA . PHE A 1 89 ? 18.924 6.977 -1.345 1.00 67.94 89 PHE A CA 1
ATOM 708 C C . PHE A 1 89 ? 18.919 5.754 -2.265 1.00 67.94 89 PHE A C 1
ATOM 710 O O . PHE A 1 89 ? 17.922 5.416 -2.909 1.00 67.94 89 PHE A O 1
ATOM 717 N N . ILE A 1 90 ? 20.051 5.049 -2.299 1.00 68.69 90 ILE A N 1
ATOM 718 C CA . ILE A 1 90 ? 20.195 3.785 -3.018 1.00 68.69 90 ILE A CA 1
ATOM 719 C C . ILE A 1 90 ? 19.971 2.663 -2.011 1.00 68.69 90 ILE A C 1
ATOM 721 O O . ILE A 1 90 ? 20.840 2.399 -1.169 1.00 68.69 90 ILE A O 1
ATOM 725 N N . PRO A 1 91 ? 18.821 1.983 -2.065 1.00 67.50 91 PRO A N 1
ATOM 726 C CA . PRO A 1 91 ? 18.587 0.925 -1.118 1.00 67.50 91 PRO A CA 1
ATOM 727 C C . PRO A 1 91 ? 19.467 -0.291 -1.434 1.00 67.50 91 PRO A C 1
ATOM 729 O O . PRO A 1 91 ? 19.676 -0.682 -2.583 1.00 67.50 91 PRO A O 1
ATOM 732 N N . SER A 1 92 ? 20.003 -0.874 -0.373 1.00 70.44 92 SER A N 1
ATOM 733 C CA . SER A 1 92 ? 20.902 -2.020 -0.330 1.00 70.44 92 SER A CA 1
ATOM 734 C C . SER A 1 92 ? 20.334 -3.041 0.654 1.00 70.44 92 SER A C 1
ATOM 736 O O . SER A 1 92 ? 19.493 -2.702 1.481 1.00 70.44 92 SER A O 1
ATOM 738 N N . GLU A 1 93 ? 20.778 -4.298 0.608 1.00 69.06 93 GLU A N 1
ATOM 739 C CA . GLU A 1 93 ? 20.283 -5.321 1.549 1.00 69.06 93 GLU A CA 1
ATOM 740 C C . GLU A 1 93 ? 20.458 -4.924 3.029 1.00 69.06 93 GLU A C 1
ATOM 742 O O . GLU A 1 93 ? 19.656 -5.325 3.859 1.00 69.06 93 GLU A O 1
ATOM 747 N N . GLY A 1 94 ? 21.450 -4.090 3.363 1.00 74.44 94 GLY A N 1
ATOM 748 C CA . GLY A 1 94 ? 21.714 -3.669 4.743 1.00 74.44 94 GLY A CA 1
ATOM 749 C C . GLY A 1 94 ? 20.860 -2.510 5.265 1.00 74.44 94 GLY A C 1
ATOM 750 O O . GLY A 1 94 ? 20.992 -2.168 6.434 1.00 74.44 94 GLY A O 1
ATOM 751 N N . ASN A 1 95 ? 20.029 -1.872 4.433 1.00 78.19 95 ASN A N 1
ATOM 752 C CA . ASN A 1 95 ? 19.285 -0.666 4.829 1.00 78.19 95 ASN A CA 1
ATOM 753 C C . ASN A 1 95 ? 17.772 -0.719 4.551 1.00 78.19 95 ASN A C 1
ATOM 755 O O . ASN A 1 95 ? 17.071 0.250 4.839 1.00 78.19 95 ASN A O 1
ATOM 759 N N . LYS A 1 96 ? 17.254 -1.841 4.033 1.00 83.19 96 LYS A N 1
ATOM 760 C CA . LYS A 1 96 ? 15.820 -1.997 3.731 1.00 83.19 96 LYS A CA 1
ATOM 761 C C . LYS A 1 96 ? 14.945 -1.852 4.971 1.00 83.19 96 LYS A C 1
ATOM 763 O O . LYS A 1 96 ? 13.928 -1.173 4.903 1.00 83.19 96 LYS A O 1
ATOM 768 N N . ASP A 1 97 ? 15.359 -2.448 6.086 1.00 85.19 97 ASP A N 1
ATOM 769 C CA . ASP A 1 97 ? 14.588 -2.422 7.333 1.00 85.19 97 ASP A CA 1
ATOM 770 C C . ASP A 1 97 ? 14.520 -1.010 7.924 1.00 85.19 97 ASP A C 1
ATOM 772 O O . ASP A 1 97 ? 13.473 -0.593 8.410 1.00 85.19 97 ASP A O 1
ATOM 776 N N . ILE A 1 98 ? 15.611 -0.244 7.806 1.00 87.19 98 ILE A N 1
ATOM 777 C CA . ILE A 1 98 ? 15.673 1.156 8.249 1.00 87.19 98 ILE A CA 1
ATOM 778 C C . ILE A 1 98 ? 14.698 2.000 7.427 1.00 87.19 98 ILE A C 1
ATOM 780 O O . ILE A 1 98 ? 13.849 2.683 7.989 1.00 87.19 98 ILE A O 1
ATOM 784 N N . LEU A 1 99 ? 14.750 1.895 6.096 1.00 85.94 99 LEU A N 1
ATOM 785 C CA . LEU A 1 99 ? 13.809 2.612 5.233 1.00 85.94 99 LEU A CA 1
ATOM 786 C C . LEU A 1 99 ? 12.363 2.182 5.474 1.00 85.94 99 LEU A C 1
ATOM 788 O O . LEU A 1 99 ? 11.457 3.013 5.484 1.00 85.94 99 LEU A O 1
ATOM 792 N N . GLN A 1 100 ? 12.132 0.881 5.659 1.00 91.00 100 GLN A N 1
ATOM 793 C CA . GLN A 1 100 ? 10.815 0.358 5.987 1.00 91.00 100 GLN A CA 1
ATOM 794 C C . GLN A 1 100 ? 10.291 0.993 7.275 1.00 91.00 100 GLN A C 1
ATOM 796 O O . GLN A 1 100 ? 9.119 1.369 7.322 1.00 91.00 100 GLN A O 1
ATOM 801 N N . GLN A 1 101 ? 11.141 1.122 8.292 1.00 90.62 101 GLN A N 1
ATOM 802 C CA . GLN A 1 101 ? 10.799 1.768 9.549 1.00 90.62 101 GLN A CA 1
ATOM 803 C C . GLN A 1 101 ? 10.485 3.256 9.347 1.00 90.62 101 GLN A C 1
ATOM 805 O O . GLN A 1 101 ? 9.415 3.685 9.764 1.00 90.62 101 GLN A O 1
ATOM 810 N N . GLU A 1 102 ? 11.327 4.014 8.640 1.00 90.69 102 GLU A N 1
ATOM 811 C CA . GLU A 1 102 ? 11.094 5.442 8.351 1.00 90.69 102 GLU A CA 1
ATOM 812 C C . GLU A 1 102 ? 9.758 5.685 7.627 1.00 90.69 102 GLU A C 1
ATOM 814 O O . GLU A 1 102 ? 9.013 6.615 7.948 1.00 90.69 102 GLU A O 1
ATOM 819 N N . ILE A 1 103 ? 9.425 4.830 6.652 1.00 92.81 103 ILE A N 1
ATOM 820 C CA . ILE A 1 103 ? 8.142 4.888 5.941 1.00 92.81 103 ILE A CA 1
ATOM 821 C C . ILE A 1 103 ? 6.984 4.655 6.919 1.00 92.81 103 ILE A C 1
ATOM 823 O O . ILE A 1 103 ? 5.995 5.387 6.882 1.00 92.81 103 ILE A O 1
ATOM 827 N N . MET A 1 104 ? 7.092 3.647 7.790 1.00 95.00 104 MET A N 1
ATOM 828 C CA . MET A 1 104 ? 6.036 3.318 8.752 1.00 95.00 104 MET A CA 1
ATOM 829 C C . MET A 1 104 ? 5.874 4.398 9.821 1.00 95.00 104 MET A C 1
ATOM 831 O O . MET A 1 104 ? 4.743 4.736 10.156 1.00 95.00 104 MET A O 1
ATOM 835 N N . GLU A 1 105 ? 6.965 5.001 10.290 1.00 94.75 105 GLU A N 1
ATOM 836 C CA . GLU A 1 105 ? 6.932 6.114 11.241 1.00 94.75 105 GLU A CA 1
ATOM 837 C C . GLU A 1 105 ? 6.134 7.297 10.684 1.00 94.75 105 GLU A C 1
ATOM 839 O O . GLU A 1 105 ? 5.225 7.782 11.355 1.00 94.75 105 GLU A O 1
ATOM 844 N N . LYS A 1 106 ? 6.356 7.684 9.421 1.00 94.69 106 LYS A N 1
ATOM 845 C CA . LYS A 1 106 ? 5.577 8.753 8.765 1.00 94.69 106 LYS A CA 1
ATOM 846 C C . LYS A 1 106 ? 4.088 8.431 8.659 1.00 94.69 106 LYS A C 1
ATOM 848 O O . LYS A 1 106 ? 3.241 9.309 8.846 1.00 94.69 106 LYS A O 1
ATOM 853 N N . VAL A 1 107 ? 3.754 7.182 8.334 1.00 95.81 107 VAL A N 1
ATOM 854 C CA . VAL A 1 107 ? 2.358 6.730 8.243 1.00 95.81 107 VAL A CA 1
ATOM 855 C C . VAL A 1 107 ? 1.696 6.765 9.624 1.00 95.81 107 VAL A C 1
ATOM 857 O O . VAL A 1 107 ? 0.590 7.291 9.762 1.00 95.81 107 VAL A O 1
ATOM 860 N N . ASP A 1 108 ? 2.386 6.272 10.651 1.00 95.00 108 ASP A N 1
ATOM 861 C CA . ASP A 1 108 ? 1.911 6.235 12.035 1.00 95.00 108 ASP A CA 1
ATOM 862 C C . ASP A 1 108 ? 1.777 7.639 12.645 1.00 95.00 108 ASP A C 1
ATOM 864 O O . ASP A 1 108 ? 0.834 7.910 13.390 1.0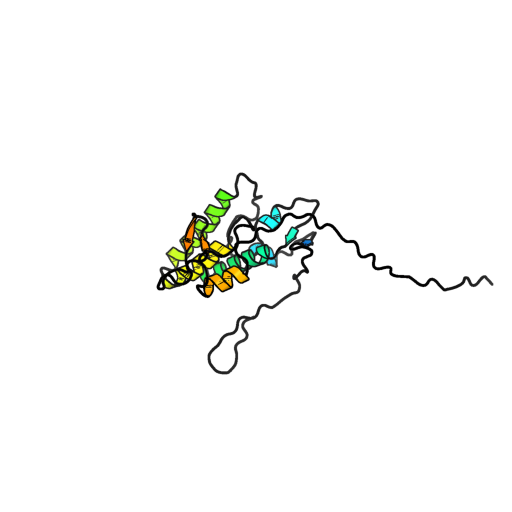0 95.00 108 ASP A O 1
ATOM 868 N N . GLU A 1 109 ? 2.698 8.553 12.337 1.00 95.44 109 GLU A N 1
ATOM 869 C CA . GLU A 1 109 ? 2.616 9.961 12.734 1.00 95.44 109 GLU A CA 1
ATOM 870 C C . GLU A 1 109 ? 1.379 10.633 12.144 1.00 95.44 109 GLU A C 1
ATOM 872 O O . GLU A 1 109 ? 0.618 11.269 12.879 1.00 95.44 109 GLU A O 1
ATOM 877 N N . LYS A 1 110 ? 1.121 10.434 10.845 1.00 95.62 110 LYS A N 1
ATOM 878 C CA . LYS A 1 110 ? -0.059 11.002 10.186 1.00 95.62 110 LYS A CA 1
ATOM 879 C C . LYS A 1 110 ? -1.364 10.424 10.744 1.00 95.62 110 LYS A C 1
ATOM 881 O O . LYS A 1 110 ? -2.322 11.169 10.949 1.00 95.62 110 LYS A O 1
ATOM 886 N N . GLU A 1 111 ? -1.413 9.126 11.048 1.00 95.81 111 GLU A N 1
ATOM 887 C CA . GLU A 1 111 ? -2.575 8.510 11.710 1.00 95.81 111 GLU A CA 1
ATOM 888 C C . GLU A 1 111 ? -2.849 9.153 13.076 1.00 95.81 111 GLU A C 1
ATOM 890 O O . GLU A 1 111 ? -3.990 9.518 13.388 1.00 95.81 111 GLU A O 1
ATOM 895 N N . LYS A 1 112 ? -1.795 9.341 13.882 1.00 95.12 112 LYS A N 1
ATOM 896 C CA . LYS A 1 112 ? -1.885 9.990 15.198 1.00 95.12 112 LYS A CA 1
ATOM 897 C C . LYS A 1 112 ? -2.326 11.447 15.087 1.00 95.12 112 LYS A C 1
ATOM 899 O O . LYS A 1 112 ? -3.115 11.894 15.920 1.00 95.12 112 LYS A O 1
ATOM 904 N N . GLU A 1 113 ? -1.845 12.177 14.082 1.00 94.94 113 GLU A N 1
ATOM 905 C CA . GLU A 1 113 ? -2.193 13.581 13.833 1.00 94.94 113 GLU A CA 1
ATOM 906 C C . GLU A 1 113 ? -3.690 13.759 13.553 1.00 94.94 113 GLU A C 1
ATOM 908 O O . GLU A 1 113 ? -4.327 14.630 14.149 1.00 94.94 113 GLU A O 1
ATOM 913 N N . LEU A 1 114 ? -4.274 12.897 12.711 1.00 93.12 114 LEU A N 1
ATOM 914 C CA . LEU A 1 114 ? -5.695 12.968 12.349 1.00 93.12 114 LEU A CA 1
ATOM 915 C C . LEU A 1 114 ? -6.638 12.658 13.521 1.00 93.12 114 LEU A C 1
ATOM 917 O O . LEU A 1 114 ? -7.814 13.020 13.466 1.00 93.12 114 LEU A O 1
ATOM 921 N N . LYS A 1 115 ? -6.152 11.976 14.571 1.00 91.38 115 LYS A N 1
ATOM 922 C CA . LYS A 1 115 ? -6.904 11.624 15.795 1.00 91.38 115 LYS A CA 1
ATOM 923 C C . LYS A 1 115 ? -8.270 10.972 15.528 1.00 91.38 115 LYS A C 1
ATOM 925 O O . LYS A 1 115 ? -9.178 11.051 16.355 1.00 91.38 115 LYS A O 1
ATOM 930 N N . ASN A 1 116 ? -8.421 10.291 14.392 1.00 92.00 116 ASN A N 1
ATOM 931 C CA . ASN A 1 116 ? -9.667 9.661 13.973 1.00 92.00 116 ASN A CA 1
ATOM 932 C C . ASN A 1 116 ? -9.497 8.142 13.894 1.00 92.00 116 ASN A C 1
ATOM 934 O O . ASN A 1 116 ? -9.104 7.600 12.864 1.00 92.00 116 ASN A O 1
ATOM 938 N N . LYS A 1 117 ? -9.858 7.443 14.975 1.00 88.25 117 LYS A N 1
ATOM 939 C CA . LYS A 1 117 ? -9.759 5.975 15.058 1.00 88.25 117 LYS A CA 1
ATOM 940 C C . LYS A 1 117 ? -10.532 5.240 13.960 1.00 88.25 117 LYS A C 1
ATOM 942 O O . LYS A 1 117 ? -10.146 4.141 13.592 1.00 88.25 117 LYS A O 1
ATOM 947 N N . LYS A 1 118 ? -11.585 5.846 13.394 1.00 91.50 118 LYS A N 1
ATOM 948 C CA . LYS A 1 118 ? -12.353 5.237 12.293 1.00 91.50 118 LYS A CA 1
ATOM 949 C C . LYS A 1 118 ? -11.531 5.083 11.007 1.00 91.50 118 LYS A C 1
ATOM 951 O O . LYS A 1 118 ? -11.947 4.356 10.115 1.00 91.50 118 LYS A O 1
ATOM 956 N N . MET A 1 119 ? -10.385 5.760 10.912 1.00 93.50 119 MET A N 1
ATOM 957 C CA . MET A 1 119 ? -9.476 5.695 9.766 1.00 93.50 119 MET A CA 1
ATOM 958 C C . MET A 1 119 ? -8.429 4.580 9.885 1.00 93.50 119 MET A C 1
ATOM 960 O O . MET A 1 119 ? -7.736 4.328 8.903 1.00 93.50 119 MET A O 1
ATOM 964 N N . GLU A 1 120 ? -8.319 3.892 11.029 1.00 93.75 120 GLU A N 1
ATOM 965 C CA . GLU A 1 120 ? -7.338 2.810 11.234 1.00 93.75 120 GLU A CA 1
ATOM 966 C C . GLU A 1 120 ? -7.370 1.748 10.110 1.00 93.75 120 GLU A C 1
ATOM 968 O O . GLU A 1 120 ? -6.302 1.398 9.601 1.00 93.75 120 GLU A O 1
ATOM 973 N N . PRO A 1 121 ? -8.540 1.282 9.612 1.00 94.50 121 PRO A N 1
ATOM 974 C CA . PRO A 1 121 ? -8.581 0.351 8.482 1.00 94.50 121 PRO A CA 1
ATOM 975 C C . PRO A 1 121 ? -7.914 0.890 7.210 1.00 94.50 121 PRO A C 1
ATOM 977 O O . PRO A 1 121 ? -7.216 0.149 6.517 1.00 94.50 121 PRO A O 1
ATOM 980 N N . LEU A 1 122 ? -8.078 2.184 6.914 1.00 95.94 122 LEU A N 1
ATOM 981 C CA . LEU A 1 122 ? -7.442 2.818 5.758 1.00 95.94 122 LEU A CA 1
ATOM 982 C C . LEU A 1 122 ? -5.927 2.932 5.954 1.00 95.94 122 LEU A C 1
ATOM 984 O O . LEU A 1 122 ? -5.170 2.623 5.036 1.00 95.94 122 LEU A O 1
ATOM 988 N N . PHE A 1 123 ? -5.475 3.323 7.146 1.00 96.38 123 PHE A N 1
ATOM 989 C CA . PHE A 1 123 ? -4.045 3.367 7.459 1.00 96.38 123 PHE A CA 1
ATOM 990 C C . PHE A 1 123 ? -3.399 1.985 7.387 1.00 96.38 123 PHE A C 1
ATOM 992 O O . PHE A 1 123 ? -2.290 1.853 6.879 1.00 96.38 123 PHE A O 1
ATOM 999 N N . ASN A 1 124 ? -4.110 0.933 7.785 1.00 95.94 124 ASN A N 1
ATOM 1000 C CA . ASN A 1 124 ? -3.646 -0.436 7.598 1.00 95.94 124 ASN A CA 1
ATOM 1001 C C . ASN A 1 124 ? -3.480 -0.797 6.116 1.00 95.94 124 ASN A C 1
ATOM 1003 O O . ASN A 1 124 ? -2.456 -1.370 5.752 1.00 95.94 124 ASN A O 1
ATOM 1007 N N . VAL A 1 125 ? -4.415 -0.403 5.244 1.00 97.00 125 VAL A N 1
ATOM 1008 C CA . VAL A 1 125 ? -4.248 -0.558 3.786 1.00 97.00 125 VAL A CA 1
ATOM 1009 C C . VAL A 1 125 ? -3.021 0.211 3.284 1.00 97.00 125 VAL A C 1
ATOM 1011 O O . VAL A 1 125 ? -2.235 -0.342 2.519 1.00 97.00 125 VAL A O 1
ATOM 1014 N N . ILE A 1 126 ? -2.801 1.445 3.752 1.00 97.38 126 ILE A N 1
ATOM 1015 C CA . ILE A 1 126 ? -1.612 2.241 3.402 1.00 97.38 126 ILE A CA 1
ATOM 1016 C C . ILE A 1 126 ? -0.324 1.510 3.813 1.00 97.38 126 ILE A C 1
ATOM 1018 O O . ILE A 1 126 ? 0.568 1.346 2.980 1.00 97.38 126 ILE A O 1
ATOM 1022 N N . ARG A 1 127 ? -0.240 1.000 5.051 1.00 96.56 127 ARG A N 1
ATOM 1023 C CA . ARG A 1 127 ? 0.917 0.228 5.545 1.00 96.56 127 ARG A CA 1
ATOM 1024 C C . ARG A 1 127 ? 1.191 -1.009 4.690 1.00 96.56 127 ARG A C 1
ATOM 1026 O O . ARG A 1 127 ? 2.335 -1.265 4.332 1.00 96.56 127 ARG A O 1
ATOM 1033 N N . LEU A 1 128 ? 0.143 -1.751 4.326 1.00 96.19 128 LEU A N 1
ATOM 1034 C CA . LEU A 1 128 ? 0.250 -2.938 3.474 1.00 96.19 128 LEU A CA 1
ATOM 1035 C C . LEU A 1 128 ? 0.738 -2.594 2.055 1.00 96.19 128 LEU A C 1
ATOM 1037 O O . LEU A 1 128 ? 1.534 -3.327 1.471 1.00 96.19 128 LEU A O 1
ATOM 1041 N N . CYS A 1 129 ? 0.285 -1.481 1.479 1.00 96.88 129 CYS A N 1
ATOM 1042 C CA . CYS A 1 129 ? 0.723 -1.051 0.150 1.00 96.88 129 CYS A CA 1
ATOM 1043 C C . CYS A 1 129 ? 2.177 -0.549 0.135 1.00 96.88 129 CYS A C 1
ATOM 1045 O O . CYS A 1 129 ? 2.880 -0.736 -0.860 1.00 96.88 129 CYS A O 1
ATOM 1047 N N . LEU A 1 130 ? 2.626 0.069 1.231 1.00 95.06 130 LEU A N 1
ATOM 1048 C CA . LEU A 1 130 ? 3.936 0.714 1.373 1.00 95.06 130 LEU A CA 1
ATOM 1049 C C . LEU A 1 130 ? 5.007 -0.190 2.005 1.00 95.06 130 LEU A C 1
ATOM 1051 O O . LEU A 1 130 ? 5.974 0.295 2.598 1.00 95.06 130 LEU A O 1
ATOM 1055 N N . TYR A 1 131 ? 4.872 -1.509 1.853 1.00 92.44 131 TYR A N 1
ATOM 1056 C CA . TYR A 1 131 ? 5.983 -2.416 2.129 1.00 92.44 131 TYR A CA 1
ATOM 1057 C C . TYR A 1 131 ? 7.162 -2.131 1.201 1.00 92.44 131 TYR A C 1
ATOM 1059 O O . TYR A 1 131 ? 7.008 -1.947 -0.009 1.00 92.44 131 TYR A O 1
ATOM 1067 N N . PHE A 1 132 ? 8.359 -2.127 1.764 1.00 89.38 132 PHE A N 1
ATOM 1068 C CA . PHE A 1 132 ? 9.588 -1.871 1.048 1.00 89.38 132 PHE A CA 1
ATOM 1069 C C . PHE A 1 132 ? 9.874 -2.991 0.040 1.00 89.38 132 PHE A C 1
ATOM 1071 O O . PHE A 1 132 ? 10.055 -2.712 -1.147 1.00 89.38 132 PHE A O 1
ATOM 1078 N N . ASP A 1 133 ? 9.848 -4.257 0.473 1.00 87.75 133 ASP A N 1
ATOM 1079 C CA . ASP A 1 133 ? 9.988 -5.401 -0.432 1.00 87.75 133 ASP A CA 1
ATOM 1080 C C . ASP A 1 133 ? 8.683 -5.616 -1.229 1.00 87.75 133 ASP A C 1
ATOM 1082 O O . ASP A 1 133 ? 7.606 -5.772 -0.642 1.00 87.75 133 ASP A O 1
ATOM 1086 N N . PRO A 1 134 ? 8.731 -5.658 -2.574 1.00 89.75 134 PRO A N 1
ATOM 1087 C CA . PRO A 1 134 ? 7.544 -5.904 -3.391 1.00 89.75 134 PRO A CA 1
ATOM 1088 C C . PRO A 1 134 ? 6.867 -7.259 -3.126 1.00 89.75 134 PRO A C 1
ATOM 1090 O O . PRO A 1 134 ? 5.695 -7.412 -3.470 1.00 89.75 134 PRO A O 1
ATOM 1093 N N . ASN A 1 135 ? 7.570 -8.244 -2.558 1.00 88.94 135 ASN A N 1
ATOM 1094 C CA . ASN A 1 135 ? 7.003 -9.557 -2.235 1.00 88.94 135 ASN A CA 1
ATOM 1095 C C . ASN A 1 135 ? 6.109 -9.544 -0.997 1.00 88.94 135 ASN A C 1
ATOM 1097 O O . ASN A 1 135 ? 5.250 -10.415 -0.893 1.00 88.94 135 ASN A O 1
ATOM 1101 N N . ASP A 1 136 ? 6.296 -8.575 -0.103 1.00 91.31 136 ASP A N 1
ATOM 1102 C CA . ASP A 1 136 ? 5.502 -8.448 1.120 1.00 91.31 136 ASP A CA 1
ATOM 1103 C C . ASP A 1 136 ? 4.241 -7.596 0.898 1.00 91.31 136 ASP A C 1
ATOM 1105 O O . ASP A 1 136 ? 3.291 -7.649 1.679 1.00 91.31 136 ASP A O 1
ATOM 1109 N N . ARG A 1 137 ? 4.173 -6.865 -0.224 1.00 93.56 137 ARG A N 1
ATOM 1110 C CA . ARG A 1 137 ? 2.961 -6.144 -0.639 1.00 93.56 137 ARG A CA 1
ATOM 1111 C C . ARG A 1 137 ? 1.841 -7.132 -1.015 1.00 93.56 137 ARG A C 1
ATOM 1113 O O . ARG A 1 137 ? 2.109 -8.128 -1.694 1.00 93.56 137 ARG A O 1
ATOM 1120 N N . PRO A 1 138 ? 0.562 -6.855 -0.700 1.00 95.19 138 PRO A N 1
ATOM 1121 C CA . PRO A 1 138 ? -0.586 -7.605 -1.223 1.00 95.19 138 PRO A CA 1
ATOM 1122 C C . PRO A 1 138 ? -0.813 -7.375 -2.712 1.00 95.19 138 PRO A C 1
ATOM 1124 O O . PRO A 1 138 ? -0.280 -6.433 -3.300 1.00 95.19 138 PRO A O 1
ATOM 1127 N N . SER A 1 139 ? -1.556 -8.278 -3.359 1.00 94.69 139 SER A N 1
ATOM 1128 C CA . SER A 1 139 ? -2.051 -8.035 -4.715 1.00 94.69 139 SER A CA 1
ATOM 1129 C C . SER A 1 139 ? -3.326 -7.199 -4.635 1.00 94.69 139 SER A C 1
ATOM 1131 O O . SER A 1 139 ? -3.898 -7.041 -3.553 1.00 94.69 139 SER A O 1
ATOM 1133 N N . ALA A 1 140 ? -3.797 -6.680 -5.767 1.00 94.56 140 ALA A N 1
ATOM 1134 C CA . ALA A 1 140 ? -5.067 -5.961 -5.794 1.00 94.56 140 ALA A CA 1
ATOM 1135 C C . ALA A 1 140 ? -6.223 -6.870 -5.339 1.00 94.56 140 ALA A C 1
ATOM 1137 O O . ALA A 1 140 ? -7.090 -6.438 -4.586 1.00 94.56 140 ALA A O 1
ATOM 1138 N N . GLU A 1 141 ? -6.193 -8.149 -5.718 1.00 94.62 141 GLU A N 1
ATOM 1139 C CA . GLU A 1 141 ? -7.169 -9.155 -5.294 1.00 94.62 141 GLU A CA 1
ATOM 1140 C C . GLU A 1 141 ? -7.118 -9.384 -3.780 1.00 94.62 141 GLU A C 1
ATOM 1142 O O . GLU A 1 141 ? -8.164 -9.383 -3.136 1.00 94.62 141 GLU A O 1
ATOM 1147 N N . ASN A 1 142 ? -5.918 -9.504 -3.198 1.00 95.06 142 ASN A N 1
ATOM 1148 C CA . ASN A 1 142 ? -5.767 -9.644 -1.747 1.00 95.06 142 ASN A CA 1
ATOM 1149 C C . ASN A 1 142 ? -6.279 -8.407 -1.005 1.00 95.06 142 ASN A C 1
ATOM 1151 O O . ASN A 1 142 ? -6.935 -8.554 0.020 1.00 95.06 142 ASN A O 1
ATOM 1155 N N . LEU A 1 143 ? -6.022 -7.198 -1.517 1.00 95.69 143 LEU A N 1
ATOM 1156 C CA . LEU A 1 143 ? -6.573 -5.971 -0.934 1.00 95.69 143 LEU A CA 1
ATOM 1157 C C . LEU A 1 143 ? -8.101 -5.963 -0.990 1.00 95.69 143 LEU A C 1
ATOM 1159 O O . LEU A 1 143 ? -8.739 -5.601 -0.008 1.00 95.69 143 LEU A O 1
ATOM 1163 N N . ILE A 1 144 ? -8.697 -6.378 -2.109 1.00 95.00 144 ILE A N 1
ATOM 1164 C CA . ILE A 1 144 ? -10.156 -6.462 -2.247 1.00 95.00 144 ILE A CA 1
ATOM 1165 C C . ILE A 1 144 ? -10.737 -7.476 -1.257 1.00 95.00 144 ILE A C 1
ATOM 1167 O O . ILE A 1 144 ? -11.693 -7.145 -0.559 1.00 95.00 144 ILE A O 1
ATOM 1171 N N . ALA A 1 145 ? -10.158 -8.675 -1.163 1.00 94.50 145 ALA A N 1
ATOM 1172 C CA . ALA A 1 145 ? -10.588 -9.704 -0.216 1.00 94.50 145 ALA A CA 1
ATOM 1173 C C . ALA A 1 145 ? -10.442 -9.228 1.240 1.00 94.50 145 ALA A C 1
ATOM 1175 O O . ALA A 1 145 ? -11.362 -9.368 2.046 1.00 94.50 145 ALA A O 1
ATOM 1176 N N . PHE A 1 146 ? -9.320 -8.580 1.564 1.00 94.69 146 PHE A N 1
ATOM 1177 C CA . PHE A 1 146 ? -9.086 -7.974 2.871 1.00 94.69 146 PHE A CA 1
ATOM 1178 C C . PHE A 1 146 ? -10.143 -6.909 3.196 1.00 94.69 146 PHE A C 1
ATOM 1180 O O . PHE A 1 146 ? -10.771 -6.987 4.247 1.00 94.69 146 PHE A O 1
ATOM 1187 N N . MET A 1 147 ? -10.413 -5.969 2.281 1.00 93.62 147 MET A N 1
ATOM 1188 C CA . MET A 1 147 ? -11.419 -4.908 2.462 1.00 93.62 147 MET A CA 1
ATOM 1189 C C . MET A 1 147 ? -12.851 -5.443 2.580 1.00 93.62 147 MET A C 1
ATOM 1191 O O . MET A 1 147 ? -13.675 -4.86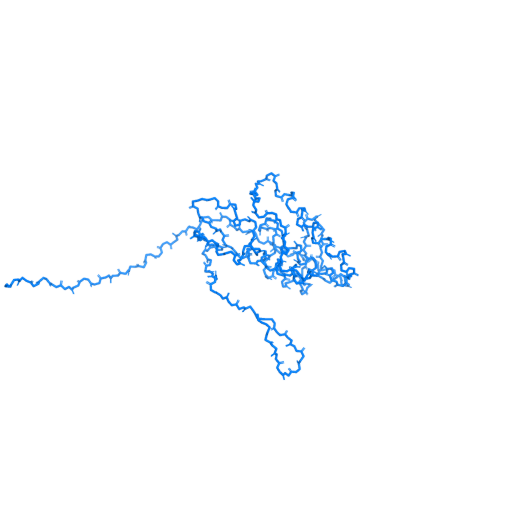1 3.281 1.00 93.62 147 MET A O 1
ATOM 1195 N N . LYS A 1 148 ? -13.155 -6.572 1.932 1.00 93.88 148 LYS A N 1
ATOM 1196 C CA . LYS A 1 148 ? -14.421 -7.301 2.104 1.00 93.88 148 LYS A CA 1
ATOM 1197 C C . LYS A 1 148 ? -14.473 -8.138 3.382 1.00 93.88 148 LYS A C 1
ATOM 1199 O O . LYS A 1 148 ? -15.485 -8.780 3.647 1.00 93.88 148 LYS A O 1
ATOM 1204 N N . ASN A 1 149 ? -13.406 -8.110 4.180 1.00 92.44 149 ASN A N 1
ATOM 1205 C CA . ASN A 1 149 ? -13.265 -8.877 5.407 1.00 92.44 149 ASN A CA 1
ATOM 1206 C C . ASN A 1 149 ? -13.392 -10.394 5.156 1.00 92.44 149 ASN A C 1
ATOM 1208 O O . ASN A 1 149 ? -13.983 -11.111 5.958 1.00 92.44 149 ASN A O 1
ATOM 1212 N N . GLU A 1 150 ? -12.853 -10.871 4.028 1.00 93.44 150 GLU A N 1
ATOM 1213 C CA . GLU A 1 150 ? -12.815 -12.290 3.633 1.00 93.44 150 GLU A CA 1
ATOM 1214 C C . GLU A 1 150 ? -11.542 -12.989 4.140 1.00 93.44 150 GLU A C 1
ATOM 1216 O O . GLU A 1 150 ? -11.533 -14.201 4.332 1.00 93.44 150 GLU A O 1
ATOM 1221 N N . CYS A 1 151 ? -10.470 -12.232 4.394 1.00 93.31 151 CYS A N 1
ATOM 1222 C CA . CYS A 1 151 ? -9.192 -12.740 4.892 1.00 93.31 151 CYS A CA 1
ATOM 1223 C C . CYS A 1 151 ? -8.566 -11.780 5.916 1.00 93.31 151 CYS A C 1
ATOM 1225 O O . CYS A 1 151 ? -8.931 -10.604 6.009 1.00 93.31 151 CYS A O 1
ATOM 1227 N N . THR A 1 152 ? -7.571 -12.271 6.650 1.00 94.62 152 THR A N 1
ATOM 1228 C CA . THR A 1 152 ? -6.655 -11.454 7.458 1.00 94.62 152 THR A CA 1
ATOM 1229 C C . THR A 1 152 ? -5.337 -11.199 6.729 1.00 94.62 152 THR A C 1
ATOM 1231 O O . THR A 1 152 ? -4.969 -11.910 5.790 1.00 94.62 152 THR A O 1
ATOM 1234 N N . MET A 1 153 ? -4.611 -10.177 7.178 1.00 93.81 153 MET A N 1
ATOM 1235 C CA . MET A 1 153 ? -3.288 -9.813 6.669 1.00 93.81 153 MET A CA 1
ATOM 1236 C C . MET A 1 153 ? -2.321 -9.505 7.812 1.00 93.81 153 MET A C 1
ATOM 1238 O O . MET A 1 153 ? -2.752 -9.264 8.937 1.00 93.81 153 MET A O 1
ATOM 1242 N N . LYS A 1 154 ? -1.014 -9.505 7.535 1.00 91.81 154 LYS A N 1
ATOM 1243 C CA . LYS A 1 154 ? 0.029 -9.129 8.501 1.00 91.81 154 LYS A CA 1
ATOM 1244 C C . LYS A 1 154 ? 0.640 -7.781 8.131 1.00 91.81 154 LYS A C 1
ATOM 1246 O O . LYS A 1 154 ? 0.912 -7.529 6.963 1.00 91.81 154 LYS A O 1
ATOM 1251 N N . LEU A 1 155 ? 0.827 -6.930 9.134 1.00 89.44 155 LEU A N 1
ATOM 1252 C CA . LEU A 1 155 ? 1.544 -5.659 9.032 1.00 89.44 155 LEU A CA 1
ATOM 1253 C C . LEU A 1 155 ? 3.067 -5.859 9.130 1.00 89.44 155 LEU A C 1
ATOM 1255 O O . LEU A 1 155 ? 3.506 -6.920 9.583 1.00 89.44 155 LEU A O 1
ATOM 1259 N N . PRO A 1 156 ? 3.889 -4.843 8.780 1.00 82.50 156 PRO A N 1
ATOM 1260 C CA . PRO A 1 156 ? 5.356 -4.952 8.815 1.00 82.50 156 PRO A CA 1
ATOM 1261 C C . PRO A 1 156 ? 5.932 -5.353 10.174 1.00 82.50 156 PRO A C 1
ATOM 1263 O O . PRO A 1 156 ? 6.933 -6.053 10.248 1.00 82.50 156 PRO A O 1
ATOM 1266 N N . ASN A 1 157 ? 5.257 -4.979 11.260 1.00 82.25 157 ASN A N 1
ATOM 1267 C CA . ASN A 1 157 ? 5.611 -5.369 12.626 1.00 82.25 157 ASN A CA 1
ATOM 1268 C C . ASN A 1 157 ? 5.138 -6.787 13.021 1.00 82.25 157 ASN A C 1
ATOM 1270 O O . ASN A 1 157 ? 5.209 -7.157 14.190 1.00 82.25 157 ASN A O 1
ATOM 1274 N N . GLY A 1 158 ? 4.596 -7.564 12.080 1.00 86.00 158 GLY A N 1
ATOM 1275 C CA . GLY A 1 158 ? 4.067 -8.910 12.296 1.00 86.00 158 GLY A CA 1
ATOM 1276 C C . GLY A 1 158 ? 2.647 -8.967 12.871 1.00 86.00 158 GLY A C 1
ATOM 1277 O O . GLY A 1 158 ? 2.096 -10.061 13.001 1.00 86.00 158 GLY A O 1
ATOM 1278 N N . LYS A 1 159 ? 2.021 -7.828 13.198 1.00 90.44 159 LYS A N 1
ATOM 1279 C CA . LYS A 1 159 ? 0.654 -7.788 13.740 1.00 90.44 159 LYS A CA 1
ATOM 1280 C C . LYS A 1 159 ? -0.346 -8.273 12.691 1.00 90.44 159 LYS A C 1
ATOM 1282 O O . LYS A 1 159 ? -0.440 -7.696 11.609 1.00 90.44 159 LYS A O 1
ATOM 1287 N N . GLN A 1 160 ? -1.128 -9.294 13.035 1.00 92.19 160 GLN A N 1
ATOM 1288 C CA . GLN A 1 160 ? -2.256 -9.737 12.219 1.00 92.19 160 GLN A CA 1
ATOM 1289 C C . GLN A 1 160 ? -3.438 -8.773 12.373 1.00 92.19 160 GLN A C 1
ATOM 1291 O O . GLN A 1 160 ? -3.757 -8.337 13.481 1.00 92.19 160 GLN A O 1
ATOM 1296 N N . ILE A 1 161 ? -4.075 -8.435 11.256 1.00 94.06 161 ILE A N 1
ATOM 1297 C CA . ILE A 1 161 ? -5.162 -7.461 11.164 1.00 94.06 161 ILE A CA 1
AT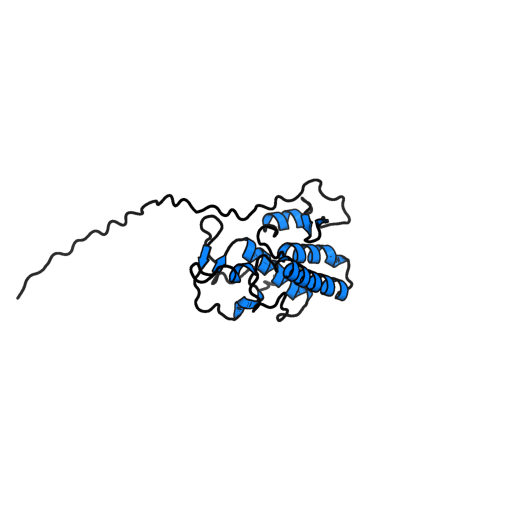OM 1298 C C . ILE A 1 161 ? -6.320 -7.998 10.312 1.00 94.06 161 ILE A C 1
ATOM 1300 O O . ILE A 1 161 ? -6.112 -8.756 9.361 1.00 94.06 161 ILE A O 1
ATOM 1304 N N . SER A 1 162 ? -7.539 -7.574 10.648 1.00 93.25 162 SER A N 1
ATOM 1305 C CA . SER A 1 162 ? -8.730 -7.614 9.791 1.00 93.25 162 SER A CA 1
ATOM 1306 C C . SER A 1 162 ? -9.085 -6.188 9.365 1.00 93.25 162 SER A C 1
ATOM 1308 O O . SER A 1 162 ? -8.656 -5.221 10.001 1.00 93.25 162 SER A O 1
ATOM 1310 N N . PHE A 1 163 ? -9.843 -6.037 8.280 1.00 92.50 163 PHE A N 1
ATOM 1311 C CA . PHE A 1 163 ? -10.261 -4.709 7.834 1.00 92.50 163 PHE A CA 1
ATOM 1312 C C . PHE A 1 163 ? -11.315 -4.107 8.766 1.00 92.50 163 PHE A C 1
ATOM 1314 O O . PHE A 1 163 ? -11.216 -2.937 9.123 1.00 92.50 163 PHE A O 1
ATOM 1321 N N . ASN A 1 164 ? -12.292 -4.906 9.204 1.00 90.38 164 ASN A N 1
ATOM 1322 C CA . ASN A 1 164 ? -13.268 -4.490 10.200 1.00 90.38 164 ASN A CA 1
ATOM 1323 C C . ASN A 1 164 ? -12.952 -5.146 11.560 1.00 90.38 164 ASN A C 1
ATOM 1325 O O . ASN A 1 164 ? -13.182 -6.350 11.716 1.00 90.38 164 ASN A O 1
ATOM 1329 N N . PRO A 1 165 ? -12.437 -4.390 12.548 1.00 79.50 165 PRO A N 1
ATOM 1330 C CA . PRO A 1 165 ? -12.144 -4.924 13.876 1.00 79.50 165 PRO A CA 1
ATOM 1331 C C . PRO A 1 165 ? -13.401 -5.141 14.737 1.00 79.50 165 PRO A C 1
ATOM 1333 O O . PRO A 1 165 ? -13.310 -5.770 15.787 1.00 79.50 165 PRO A O 1
ATOM 1336 N N . GLU A 1 166 ? -14.569 -4.631 14.327 1.00 85.81 166 GLU A N 1
ATOM 1337 C CA . GLU A 1 166 ? -15.833 -4.780 15.068 1.00 85.81 166 GLU A CA 1
ATOM 1338 C C . GLU A 1 166 ? -16.487 -6.155 14.859 1.00 85.81 166 GLU A C 1
ATOM 1340 O O . GLU A 1 166 ? -17.379 -6.546 15.612 1.00 85.81 166 GLU A O 1
ATOM 1345 N N . ILE A 1 167 ? -16.049 -6.902 13.842 1.00 87.31 167 ILE A N 1
ATOM 1346 C CA . ILE A 1 167 ? -16.543 -8.242 13.515 1.00 87.31 167 ILE A CA 1
ATOM 1347 C C . ILE A 1 167 ? -15.441 -9.257 13.827 1.00 87.31 167 ILE A C 1
ATOM 1349 O O . ILE A 1 167 ? -14.252 -8.941 13.776 1.00 87.31 167 ILE A O 1
ATOM 1353 N N . ALA A 1 168 ? -15.830 -10.495 14.143 1.00 87.25 168 ALA A N 1
ATOM 1354 C CA . ALA A 1 168 ? -14.877 -11.584 14.315 1.00 87.25 168 ALA A CA 1
ATOM 1355 C C . ALA A 1 168 ? -13.935 -11.676 13.093 1.00 87.25 168 ALA A C 1
ATOM 1357 O O . ALA A 1 168 ? -14.417 -11.676 11.953 1.00 87.25 168 ALA A O 1
ATOM 1358 N N . PRO A 1 169 ? -12.608 -11.748 13.307 1.00 86.12 169 PRO A N 1
ATOM 1359 C CA . PRO A 1 169 ? -11.661 -11.799 12.209 1.00 86.12 169 PRO A CA 1
ATOM 1360 C C . PRO A 1 169 ? -11.863 -13.085 11.393 1.00 86.12 169 PRO A C 1
ATOM 1362 O O . PRO A 1 169 ? -12.166 -14.139 11.969 1.00 86.12 169 PRO A O 1
ATOM 1365 N N . PRO A 1 170 ? -11.679 -13.028 10.064 1.00 88.25 170 PRO A N 1
ATOM 1366 C CA . PRO A 1 170 ? -11.675 -14.221 9.230 1.00 88.25 170 PRO A CA 1
ATOM 1367 C C . PRO A 1 170 ? -10.635 -15.224 9.720 1.00 88.25 170 PRO A C 1
ATOM 1369 O O . PRO A 1 170 ? -9.575 -14.848 10.219 1.00 88.25 170 PRO A O 1
ATOM 1372 N N . LYS A 1 171 ? -10.936 -16.514 9.566 1.00 83.38 171 LYS A N 1
ATOM 1373 C CA . LYS A 1 171 ? -9.987 -17.580 9.919 1.00 83.38 171 LYS A CA 1
ATOM 1374 C C . LYS A 1 171 ? -8.876 -17.726 8.882 1.00 83.38 171 LYS A C 1
ATOM 1376 O O . LYS A 1 171 ? -7.793 -18.192 9.220 1.00 83.38 171 LYS A O 1
ATOM 1381 N N . ASP A 1 172 ? -9.157 -17.320 7.648 1.00 89.25 172 ASP A N 1
ATOM 1382 C CA . ASP A 1 172 ? -8.239 -17.447 6.527 1.00 89.25 172 ASP A CA 1
ATOM 1383 C C . ASP A 1 172 ? -7.260 -16.262 6.470 1.00 89.25 172 ASP A C 1
ATOM 1385 O O . ASP A 1 172 ? -7.600 -15.113 6.774 1.00 89.25 172 ASP A O 1
ATOM 1389 N N . GLU A 1 173 ? -6.020 -16.540 6.067 1.00 89.38 173 GLU A N 1
ATOM 1390 C CA . GLU A 1 173 ? -4.988 -15.537 5.784 1.00 89.38 173 GLU A CA 1
ATOM 1391 C C . GLU A 1 173 ? -4.876 -15.348 4.266 1.00 89.38 173 GLU A C 1
ATOM 1393 O O . GLU A 1 173 ? -4.909 -16.316 3.503 1.00 89.38 173 GLU A O 1
ATOM 1398 N N . CYS A 1 174 ? -4.757 -14.101 3.807 1.00 88.19 174 CYS A N 1
ATOM 1399 C CA . CYS A 1 174 ? -4.607 -13.831 2.381 1.00 88.19 174 CYS A CA 1
ATOM 1400 C C . CYS A 1 174 ? -3.285 -14.404 1.838 1.00 88.19 174 CYS A C 1
ATOM 1402 O O . CYS A 1 174 ? -2.207 -14.149 2.375 1.00 88.19 174 CYS A O 1
ATOM 1404 N N . ASN A 1 175 ? -3.348 -15.125 0.715 1.00 79.19 175 ASN A N 1
ATOM 1405 C CA . ASN A 1 175 ? -2.167 -15.709 0.077 1.00 79.19 175 ASN A CA 1
ATOM 1406 C C . ASN A 1 175 ? -1.336 -14.629 -0.630 1.00 79.19 175 ASN A C 1
ATOM 1408 O O . ASN A 1 175 ? -1.611 -14.257 -1.774 1.00 79.19 175 ASN A O 1
ATOM 1412 N N . VAL A 1 176 ? -0.294 -14.115 0.025 1.00 70.44 176 VAL A N 1
ATOM 1413 C CA . VAL A 1 176 ? 0.646 -13.179 -0.608 1.00 70.44 176 VAL A CA 1
ATOM 1414 C C . VAL A 1 176 ? 1.584 -13.959 -1.534 1.00 70.44 176 VAL A C 1
ATOM 1416 O O . VAL A 1 176 ? 2.548 -14.594 -1.109 1.00 70.44 176 VAL A O 1
ATOM 1419 N N . SER A 1 177 ? 1.271 -13.963 -2.830 1.00 68.94 177 SER A N 1
ATOM 1420 C CA . SER A 1 177 ? 2.093 -14.629 -3.842 1.00 68.94 177 SER A CA 1
ATOM 1421 C C . SER A 1 177 ? 3.418 -13.891 -4.055 1.00 68.94 177 SER A C 1
ATOM 1423 O O . SER A 1 177 ? 3.450 -12.690 -4.323 1.00 68.94 177 SER A O 1
ATOM 1425 N N . ARG A 1 178 ? 4.541 -14.609 -3.986 1.00 61.72 178 ARG A N 1
ATOM 1426 C CA . ARG A 1 178 ? 5.853 -14.019 -4.290 1.00 61.72 178 ARG A CA 1
ATOM 1427 C C . ARG A 1 178 ? 5.925 -13.629 -5.764 1.00 61.72 178 ARG A C 1
ATOM 1429 O O . ARG A 1 178 ? 5.438 -14.360 -6.626 1.00 61.72 178 ARG A O 1
ATOM 1436 N N . VAL A 1 179 ? 6.595 -12.519 -6.068 1.00 57.84 179 VAL A N 1
ATOM 1437 C CA . VAL A 1 179 ? 6.983 -12.192 -7.443 1.00 57.84 179 VAL A CA 1
ATOM 1438 C C . VAL A 1 179 ? 8.010 -13.238 -7.870 1.00 57.84 179 VAL A C 1
ATOM 1440 O O . VAL A 1 179 ? 9.182 -13.181 -7.494 1.00 57.84 179 VAL A O 1
ATOM 1443 N N . THR A 1 180 ? 7.574 -14.252 -8.614 1.00 49.34 180 THR A N 1
ATOM 1444 C CA . THR A 1 180 ? 8.449 -15.347 -9.035 1.00 49.34 180 THR A CA 1
ATOM 1445 C C . THR A 1 180 ? 9.596 -14.801 -9.881 1.00 49.34 180 THR A C 1
ATOM 1447 O O . THR A 1 180 ? 9.399 -14.243 -10.964 1.00 49.34 180 THR A O 1
ATOM 1450 N N . ARG A 1 181 ? 10.831 -15.000 -9.408 1.00 42.69 181 ARG A N 1
ATOM 1451 C CA . ARG A 1 181 ? 12.063 -14.775 -10.176 1.00 42.69 181 ARG A CA 1
ATOM 1452 C C . ARG A 1 181 ? 12.288 -15.903 -11.193 1.00 42.69 181 ARG A C 1
ATOM 1454 O O . ARG A 1 181 ? 13.408 -16.378 -11.317 1.00 42.69 181 ARG A O 1
ATOM 1461 N N . GLU A 1 182 ? 11.270 -16.366 -11.914 1.00 38.47 182 GLU A N 1
ATOM 1462 C CA . GLU A 1 182 ? 11.541 -17.340 -12.974 1.00 38.47 182 GLU A CA 1
ATOM 1463 C C . GLU A 1 182 ? 12.165 -16.633 -14.190 1.00 38.47 182 GLU A C 1
ATOM 1465 O O . GLU A 1 182 ? 11.709 -15.550 -14.596 1.00 38.47 182 GLU A O 1
ATOM 1470 N N . PRO A 1 183 ? 13.251 -17.183 -14.764 1.00 38.44 183 PRO A N 1
ATOM 1471 C CA . PRO A 1 183 ? 13.694 -16.789 -16.085 1.00 38.44 183 PRO A CA 1
ATOM 1472 C C . PRO A 1 183 ? 12.616 -17.246 -17.063 1.00 38.44 183 PRO A C 1
ATOM 1474 O O . PRO A 1 183 ? 12.282 -18.426 -17.121 1.00 38.44 183 PRO A O 1
ATOM 1477 N N . ALA A 1 184 ? 12.054 -16.309 -17.824 1.00 42.06 184 ALA A N 1
ATOM 1478 C CA . ALA A 1 184 ? 11.149 -16.646 -18.907 1.00 42.06 184 ALA A CA 1
ATOM 1479 C C . ALA A 1 184 ? 11.873 -17.612 -19.857 1.00 42.06 184 ALA A C 1
ATOM 1481 O O . ALA A 1 184 ? 12.737 -17.202 -20.633 1.00 42.06 184 ALA A O 1
ATOM 1482 N N . VAL A 1 185 ? 11.536 -18.902 -19.798 1.00 39.88 185 VAL A N 1
ATOM 1483 C CA . VAL A 1 185 ? 11.874 -19.838 -20.866 1.00 39.88 185 VAL A CA 1
ATOM 1484 C C . VAL A 1 185 ? 11.028 -19.404 -22.053 1.00 39.88 185 VAL A C 1
ATOM 1486 O O . VAL A 1 185 ? 9.849 -19.735 -22.173 1.00 39.88 185 VAL A O 1
ATOM 1489 N N . LEU A 1 186 ? 11.628 -18.573 -22.901 1.00 40.28 186 LEU A N 1
ATOM 1490 C CA . LEU A 1 186 ? 11.078 -18.165 -24.180 1.00 40.28 186 LEU A CA 1
ATOM 1491 C C . LEU A 1 186 ? 10.804 -19.431 -25.001 1.00 40.28 186 LEU A C 1
ATOM 1493 O O . LEU A 1 186 ? 11.694 -19.974 -25.652 1.00 40.28 186 LEU A O 1
ATOM 1497 N N . LYS A 1 187 ? 9.551 -19.897 -25.023 1.00 35.97 187 LYS A N 1
ATOM 1498 C CA . LYS A 1 187 ? 9.054 -20.670 -26.163 1.00 35.97 187 LYS A CA 1
ATOM 1499 C C . LYS A 1 187 ? 8.928 -19.692 -27.321 1.00 35.97 187 LYS A C 1
ATOM 1501 O O . LYS A 1 187 ? 7.881 -19.083 -27.531 1.00 35.97 187 LYS A O 1
ATOM 1506 N N . THR A 1 188 ? 10.025 -19.509 -28.043 1.00 37.47 188 THR A N 1
ATOM 1507 C CA . THR A 1 188 ? 10.093 -18.706 -29.260 1.00 37.47 188 THR A CA 1
ATOM 1508 C C . THR A 1 188 ? 9.144 -19.310 -30.293 1.00 37.47 188 THR A C 1
ATOM 1510 O O . THR A 1 188 ? 9.516 -20.202 -31.053 1.00 37.47 188 THR A O 1
ATOM 1513 N N . ARG A 1 189 ? 7.893 -18.844 -30.356 1.00 42.75 189 ARG A N 1
ATOM 1514 C CA . ARG A 1 189 ? 7.100 -19.006 -31.575 1.00 42.75 189 ARG A CA 1
ATOM 1515 C C . ARG A 1 189 ? 7.695 -18.042 -32.595 1.00 42.75 189 ARG A C 1
ATOM 1517 O O . ARG A 1 189 ? 7.418 -16.849 -32.561 1.00 42.75 189 ARG A O 1
ATOM 1524 N N . ARG A 1 190 ? 8.568 -18.565 -33.464 1.00 39.94 190 ARG A N 1
ATOM 1525 C CA . ARG A 1 190 ? 9.010 -17.870 -34.679 1.00 39.94 190 ARG A CA 1
ATOM 1526 C C . ARG A 1 190 ? 7.762 -17.492 -35.478 1.00 39.94 190 ARG A C 1
ATOM 1528 O O . ARG A 1 190 ? 7.156 -18.350 -36.113 1.00 39.94 190 ARG A O 1
ATOM 1535 N N . LEU A 1 191 ? 7.384 -16.219 -35.450 1.00 38.28 191 LEU A N 1
ATOM 1536 C CA . LEU A 1 191 ? 6.532 -15.649 -36.484 1.00 38.28 191 LEU A CA 1
ATOM 1537 C C . LEU A 1 191 ? 7.407 -15.513 -37.730 1.00 38.28 191 LEU A C 1
ATOM 1539 O O . LEU A 1 191 ? 8.218 -14.598 -37.843 1.00 38.28 191 LEU A O 1
ATOM 1543 N N . PHE A 1 192 ? 7.296 -16.483 -38.635 1.00 36.12 192 PHE A N 1
ATOM 1544 C CA . PHE A 1 192 ? 7.858 -16.371 -39.973 1.00 36.12 192 PHE A CA 1
ATOM 1545 C C . PHE A 1 192 ? 7.077 -15.294 -40.729 1.00 36.12 192 PHE A C 1
ATOM 1547 O O . PHE A 1 192 ? 6.006 -15.555 -41.270 1.00 36.12 192 PHE A O 1
ATOM 1554 N N . ILE A 1 193 ? 7.617 -14.079 -40.777 1.00 38.03 193 ILE A N 1
ATOM 1555 C CA . ILE A 1 193 ? 7.216 -13.100 -41.784 1.00 38.03 193 ILE A CA 1
ATOM 1556 C C . ILE A 1 193 ? 7.922 -13.521 -43.075 1.00 38.03 193 ILE A C 1
ATOM 1558 O O . ILE A 1 193 ? 9.108 -13.257 -43.261 1.00 38.03 193 ILE A O 1
ATOM 1562 N N . GLN A 1 194 ? 7.215 -14.230 -43.957 1.00 37.25 194 GLN A N 1
ATOM 1563 C CA . GLN A 1 194 ? 7.663 -14.394 -45.338 1.00 37.25 194 GLN A CA 1
ATOM 1564 C C . GLN A 1 194 ? 7.519 -13.045 -46.049 1.00 37.25 194 GLN A C 1
ATOM 1566 O O . GLN A 1 194 ? 6.427 -12.672 -46.478 1.00 37.25 194 GLN A O 1
ATOM 1571 N N . SER A 1 195 ? 8.622 -12.312 -46.196 1.00 37.72 195 SER A N 1
ATOM 1572 C CA . SER A 1 195 ? 8.700 -11.253 -47.195 1.00 37.72 195 SER A CA 1
ATOM 1573 C C . SER A 1 195 ? 8.754 -11.909 -48.579 1.00 37.72 195 SER A C 1
ATOM 1575 O O . SER A 1 195 ? 9.708 -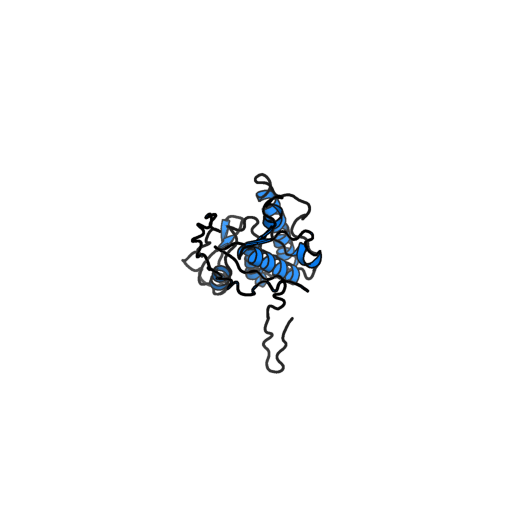12.597 -48.939 1.00 37.72 195 SER A O 1
ATOM 1577 N N . LYS A 1 196 ? 7.693 -11.741 -49.375 1.00 40.47 196 LYS A N 1
ATOM 1578 C CA . LYS A 1 196 ? 7.734 -12.068 -50.804 1.00 40.47 196 LYS A CA 1
ATOM 1579 C C . LYS A 1 196 ? 8.590 -11.013 -51.503 1.00 40.47 196 LYS A C 1
ATOM 1581 O O . LYS A 1 196 ? 8.136 -9.898 -51.738 1.00 40.47 196 LYS A O 1
ATOM 1586 N N . SER A 1 197 ? 9.820 -11.373 -51.845 1.00 42.22 197 SER A N 1
ATOM 1587 C CA . SER A 1 197 ? 10.659 -10.633 -52.781 1.00 42.22 197 SER A CA 1
ATOM 1588 C C . SER A 1 197 ? 10.181 -10.884 -54.214 1.00 42.22 197 SER A C 1
ATOM 1590 O O . SER A 1 197 ? 10.339 -11.979 -54.747 1.00 42.22 197 SER A O 1
ATOM 1592 N N . LYS A 1 198 ? 9.603 -9.868 -54.862 1.00 45.09 198 LYS A N 1
ATOM 1593 C CA . LYS A 1 198 ? 9.551 -9.771 -56.330 1.00 45.09 198 LYS A CA 1
ATOM 1594 C C . LYS A 1 198 ? 9.529 -8.307 -56.753 1.00 45.09 198 LYS A C 1
ATOM 1596 O O . LYS A 1 198 ? 8.480 -7.683 -56.705 1.00 45.09 198 LYS A O 1
ATOM 1601 N N . LEU A 1 199 ? 10.664 -7.808 -57.231 1.00 39.12 199 LEU A N 1
ATOM 1602 C CA . LEU A 1 199 ? 10.726 -6.853 -58.337 1.00 39.12 199 LEU A CA 1
ATOM 1603 C C . LEU A 1 199 ? 12.065 -7.057 -59.053 1.00 39.12 199 LEU A C 1
ATOM 1605 O O . LEU A 1 199 ? 13.123 -7.083 -58.430 1.00 39.12 199 LEU A O 1
ATOM 1609 N N . SER A 1 200 ? 11.965 -7.332 -60.353 1.00 45.78 200 SER A N 1
ATOM 1610 C CA . SER A 1 200 ? 13.056 -7.686 -61.258 1.00 45.78 200 SER A CA 1
ATOM 1611 C C . SER A 1 200 ? 13.939 -6.480 -61.595 1.00 45.78 200 SER A C 1
ATOM 1613 O O . SER A 1 200 ? 13.438 -5.353 -61.595 1.00 45.78 200 SER A O 1
ATOM 1615 N N . PRO A 1 201 ? 15.201 -6.689 -62.003 1.00 45.75 201 PRO A N 1
ATOM 1616 C CA . PRO A 1 201 ? 16.025 -5.613 -62.534 1.00 45.75 201 PRO A CA 1
ATOM 1617 C C . PRO A 1 201 ? 15.557 -5.231 -63.947 1.00 45.75 201 PRO A C 1
ATOM 1619 O O . PRO A 1 201 ? 15.363 -6.100 -64.797 1.00 45.75 201 PRO A O 1
ATOM 1622 N N . ARG A 1 202 ? 15.380 -3.930 -64.208 1.00 40.72 202 ARG A N 1
ATOM 1623 C CA . ARG A 1 202 ? 15.365 -3.382 -65.570 1.00 40.72 202 ARG A CA 1
ATOM 1624 C C . ARG A 1 202 ? 16.731 -2.761 -65.848 1.00 40.72 202 ARG A C 1
ATOM 1626 O O . ARG A 1 202 ? 17.127 -1.797 -65.203 1.00 40.72 202 ARG A O 1
ATOM 1633 N N . THR A 1 203 ? 17.418 -3.373 -66.799 1.00 46.72 203 THR A N 1
ATOM 1634 C CA . THR A 1 203 ? 18.662 -2.946 -67.437 1.00 46.72 203 THR A CA 1
ATOM 1635 C C . THR A 1 203 ? 18.363 -1.860 -68.483 1.00 46.72 203 THR A C 1
ATOM 1637 O O . THR A 1 203 ? 17.467 -2.050 -69.300 1.00 46.72 203 THR A O 1
ATOM 1640 N N . THR A 1 204 ? 19.109 -0.754 -68.374 1.00 42.28 204 THR A N 1
ATOM 1641 C CA . THR A 1 204 ? 19.649 0.189 -69.386 1.00 42.28 204 THR A CA 1
ATOM 1642 C C . THR A 1 204 ? 18.790 0.663 -70.568 1.00 42.28 204 THR A C 1
ATOM 1644 O O . THR A 1 204 ? 18.352 -0.149 -71.377 1.00 42.28 204 THR A O 1
ATOM 1647 N N . ILE A 1 205 ? 18.720 1.992 -70.753 1.00 43.88 205 ILE A N 1
ATOM 1648 C CA . ILE A 1 205 ? 19.463 2.727 -71.806 1.00 43.88 205 ILE A CA 1
ATOM 1649 C C . ILE A 1 205 ? 20.071 3.966 -71.147 1.00 43.88 205 ILE A C 1
ATOM 1651 O O . ILE A 1 205 ? 19.328 4.613 -70.375 1.00 43.88 205 ILE A O 1
#